Protein AF-A0A811TL12-F1 (afdb_monomer_lite)

Foldseek 3Di:
DDFDDQDPVDPVSVVLVVLLVVLVVVLVVLLVVLVVLQQQFPDGLSPDPACPPPGDGDLQVLLVVFDPVFKDFQVGAPFKDWPDADQPFFFAAKDAKDADPCCPPDPARIWIWTAGPVRDIIIMGGDRVQSVSLRVCCHPPRHRHGPVCRRVPDMTTSDVVSSVVSVVVSSVSSSVSRVSSNVSVVVSLVSVCVSRVHDSVVVVVVVVVVD

Secondary structure (DSSP, 8-state):
---PPP-TT-HHHHHHHHHHHHHHHHHHHHHHHHHHHGGGBSS-GGG-SSS-SPPPBPHHHHHHTS-GGGEEETTT-TTEEES---TT-BEEEE---EE-S-TTS-S-SEEEEEEETTS-EEEEEE-HHHHHHHHHHHHHH-TT-BHHHHHHH-EEESSHHHHHHHHHHHHHHHHHHHHHHHHHHHHHHHHHHHHHT--HHHHHHHHTTT-

pLDDT: mean 85.85, std 9.91, range [46.5, 95.94]

Structure (mmCIF, N/CA/C/O backbone):
data_AF-A0A811TL12-F1
#
_entry.id   AF-A0A811TL12-F1
#
loop_
_atom_site.group_PDB
_atom_site.id
_atom_site.type_symbol
_atom_site.label_atom_id
_atom_site.label_alt_id
_atom_site.label_comp_id
_atom_site.label_asym_id
_atom_site.label_entity_id
_atom_site.label_seq_id
_atom_site.pdbx_PDB_ins_code
_atom_site.Cartn_x
_atom_site.Cartn_y
_atom_site.Cartn_z
_atom_site.occupancy
_atom_site.B_iso_or_equiv
_atom_site.auth_seq_id
_atom_site.auth_comp_id
_atom_site.auth_asym_id
_atom_site.auth_atom_id
_atom_site.pdbx_PDB_model_num
ATOM 1 N N . MET A 1 1 ? -9.455 3.661 44.756 1.00 52.94 1 MET A N 1
ATOM 2 C CA . MET A 1 1 ? -10.933 3.677 44.812 1.00 52.94 1 MET A CA 1
ATOM 3 C C . MET A 1 1 ? -11.451 2.256 44.648 1.00 52.94 1 MET A C 1
ATOM 5 O O . MET A 1 1 ? -10.851 1.522 43.870 1.00 52.94 1 MET A O 1
ATOM 9 N N . PRO A 1 2 ? -12.500 1.838 45.372 1.00 54.03 2 PRO A N 1
AT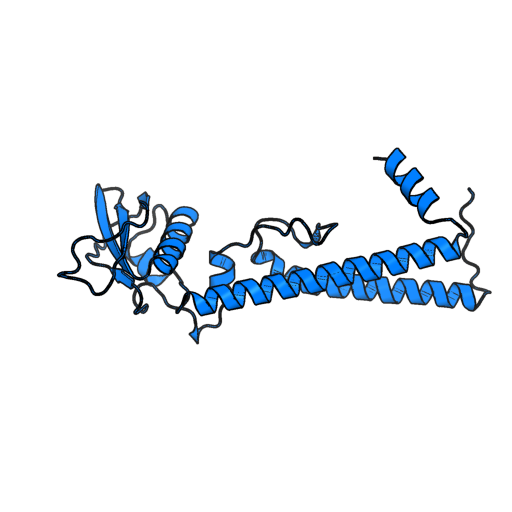OM 10 C CA . PRO A 1 2 ? -13.175 0.574 45.094 1.00 54.03 2 PRO A CA 1
ATOM 11 C C . PRO A 1 2 ? -13.905 0.656 43.744 1.00 54.03 2 PRO A C 1
ATOM 13 O O . PRO A 1 2 ? -14.555 1.658 43.455 1.00 54.03 2 PRO A O 1
ATOM 16 N N . ILE A 1 3 ? -13.787 -0.385 42.917 1.00 60.88 3 ILE A N 1
ATOM 17 C CA . ILE A 1 3 ? -14.528 -0.503 41.654 1.00 60.88 3 ILE A CA 1
ATOM 18 C C . ILE A 1 3 ? -16.002 -0.727 42.013 1.00 60.88 3 ILE A C 1
ATOM 20 O O . ILE A 1 3 ? -16.335 -1.755 42.605 1.00 60.88 3 ILE A O 1
ATOM 24 N N . LYS A 1 4 ? -16.879 0.238 41.700 1.00 68.62 4 LYS A N 1
ATOM 25 C CA . LYS A 1 4 ? -18.329 0.099 41.910 1.00 68.62 4 LYS A CA 1
ATOM 26 C C . LYS A 1 4 ? -18.857 -1.020 40.991 1.00 68.62 4 LYS A C 1
ATOM 28 O O . LYS A 1 4 ? -18.631 -0.947 39.783 1.00 68.62 4 LYS A O 1
ATOM 33 N N . PRO A 1 5 ? -19.530 -2.060 41.515 1.00 69.81 5 PRO A N 1
ATOM 34 C CA . PRO A 1 5 ? -20.204 -3.043 40.672 1.00 69.81 5 PRO A CA 1
ATOM 35 C C . PRO A 1 5 ? -21.298 -2.368 39.839 1.00 69.81 5 PRO A C 1
ATOM 37 O O . PRO A 1 5 ? -21.981 -1.482 40.349 1.00 69.81 5 PRO A O 1
ATOM 40 N N . ILE A 1 6 ? -21.470 -2.801 38.589 1.00 69.88 6 ILE A N 1
ATOM 41 C CA . ILE A 1 6 ? -22.566 -2.333 37.728 1.00 69.88 6 ILE A CA 1
ATOM 42 C C . ILE A 1 6 ? -23.901 -2.715 38.374 1.00 69.88 6 ILE A C 1
ATOM 44 O O . ILE A 1 6 ? -24.104 -3.879 38.736 1.00 69.88 6 ILE A O 1
ATOM 48 N N . ASP A 1 7 ? -24.809 -1.749 38.492 1.00 77.81 7 ASP A N 1
ATOM 49 C CA . ASP A 1 7 ? -26.168 -1.972 38.965 1.00 77.81 7 ASP A CA 1
ATOM 50 C C . ASP A 1 7 ? -27.082 -2.351 37.793 1.00 77.81 7 ASP A C 1
ATOM 52 O O . ASP A 1 7 ? -27.628 -1.512 37.078 1.00 77.81 7 ASP A O 1
ATOM 56 N N . PHE A 1 8 ? -27.286 -3.656 37.601 1.00 74.88 8 PHE A N 1
ATOM 57 C CA . PHE A 1 8 ? -28.213 -4.179 36.592 1.00 74.88 8 PHE A CA 1
ATOM 58 C C . PHE A 1 8 ? -29.699 -3.945 36.936 1.00 74.88 8 PHE A C 1
ATOM 60 O O . PHE A 1 8 ? -30.569 -4.352 36.165 1.00 74.88 8 PHE A O 1
ATOM 67 N N . GLY A 1 9 ? -30.008 -3.317 38.075 1.00 79.12 9 GLY A N 1
ATOM 68 C CA . GLY A 1 9 ? -31.331 -2.785 38.394 1.00 79.12 9 GLY A CA 1
ATOM 69 C C . GLY A 1 9 ? -31.574 -1.377 37.839 1.00 79.12 9 GLY A C 1
ATOM 70 O O . GLY A 1 9 ? -32.734 -0.986 37.691 1.00 79.12 9 GLY A O 1
ATOM 71 N N . ASP A 1 10 ? -30.519 -0.632 37.485 1.00 85.62 10 ASP A N 1
ATOM 72 C CA . ASP A 1 10 ? -30.623 0.705 36.901 1.00 85.62 10 ASP A CA 1
ATOM 73 C C . ASP A 1 10 ? -30.639 0.644 35.366 1.00 85.62 10 ASP A C 1
ATOM 75 O O . ASP A 1 10 ? -29.652 0.335 34.692 1.00 85.62 10 ASP A O 1
ATOM 79 N N . SER A 1 11 ? -31.788 0.995 34.787 1.00 86.81 11 SER A N 1
ATOM 80 C CA . SER A 1 11 ? -31.970 1.067 33.334 1.00 86.81 11 SER A CA 1
ATOM 81 C C . SER A 1 11 ? -30.987 2.014 32.628 1.00 86.81 11 SER A C 1
ATOM 83 O O . SER A 1 11 ? -30.651 1.770 31.466 1.00 86.81 11 SER A O 1
ATOM 85 N N . ALA A 1 12 ? -30.502 3.060 33.310 1.00 86.06 12 ALA A N 1
ATOM 86 C CA . ALA A 1 12 ? -29.520 3.991 32.766 1.00 86.06 12 ALA A CA 1
ATOM 87 C C . ALA A 1 12 ? -28.127 3.348 32.677 1.00 86.06 12 ALA A C 1
ATOM 89 O O . ALA A 1 12 ? -27.501 3.411 31.615 1.00 86.06 12 ALA A O 1
ATOM 90 N N . GLU A 1 13 ? -27.672 2.663 33.734 1.00 86.50 13 GLU A N 1
ATOM 91 C CA . GLU A 1 13 ? -26.395 1.932 33.725 1.00 86.50 13 GLU A CA 1
ATOM 92 C C . GLU A 1 13 ? -26.411 0.788 32.696 1.00 86.50 13 GLU A C 1
ATOM 94 O O . GLU A 1 13 ? -25.459 0.629 31.926 1.00 86.50 13 GLU A O 1
ATOM 99 N N . ILE A 1 14 ? -27.525 0.052 32.580 1.00 86.81 14 ILE A N 1
ATOM 100 C CA . ILE A 1 14 ? -27.705 -0.975 31.537 1.00 86.81 14 ILE A CA 1
ATOM 101 C C . ILE A 1 14 ? -27.605 -0.364 30.131 1.00 86.81 14 ILE A C 1
ATOM 103 O O . ILE A 1 14 ? -26.995 -0.958 29.236 1.00 86.81 14 ILE A O 1
ATOM 107 N N . GLY A 1 15 ? -28.208 0.809 29.916 1.00 87.88 15 GLY A N 1
ATOM 108 C CA . GLY A 1 15 ? -28.144 1.528 28.644 1.00 87.88 15 GLY A CA 1
ATOM 109 C C . GLY A 1 15 ? -26.712 1.912 28.268 1.00 87.88 15 GLY A C 1
ATOM 110 O O . GLY A 1 15 ? -26.285 1.665 27.139 1.00 87.88 15 GLY A O 1
ATOM 111 N N . MET A 1 16 ? -25.946 2.439 29.226 1.00 87.75 16 MET A N 1
ATOM 112 C CA . MET A 1 16 ? -24.527 2.762 29.038 1.00 87.75 16 MET A CA 1
ATOM 113 C C . MET A 1 16 ? -23.687 1.513 28.742 1.00 87.75 16 MET A C 1
ATOM 115 O O . MET A 1 16 ? -22.841 1.544 27.850 1.00 87.75 16 MET A O 1
ATOM 119 N N . TYR A 1 17 ? -23.952 0.394 29.419 1.00 87.44 17 TYR A N 1
ATOM 120 C CA . TYR A 1 17 ? -23.245 -0.863 29.175 1.00 87.44 17 TYR A CA 1
ATOM 121 C C . TYR A 1 17 ? -23.497 -1.422 27.766 1.00 87.44 17 TYR A C 1
ATOM 123 O O . TYR A 1 17 ? -22.548 -1.764 27.060 1.00 87.44 17 TYR A O 1
ATOM 131 N N . LYS A 1 18 ? -24.757 -1.454 27.310 1.00 89.25 18 LYS A N 1
ATOM 132 C CA . LYS A 1 18 ? -25.092 -1.843 25.926 1.00 89.25 18 LYS A CA 1
ATOM 133 C C . LYS A 1 18 ? -24.397 -0.941 24.908 1.00 89.25 18 LYS A C 1
ATOM 135 O O . LYS A 1 18 ? -23.771 -1.423 23.974 1.00 89.25 18 LYS A O 1
ATOM 140 N N . SER A 1 19 ? -24.432 0.361 25.169 1.00 91.81 19 SER A N 1
ATOM 141 C CA . SER A 1 19 ? -23.767 1.393 24.377 1.00 91.81 19 SER A CA 1
ATOM 142 C C . SER A 1 19 ? -22.245 1.169 24.265 1.00 91.81 19 SER A C 1
ATOM 144 O O . SER A 1 19 ? -21.675 1.412 23.199 1.00 91.81 19 SER A O 1
ATOM 146 N N . ILE A 1 20 ? -21.582 0.664 25.314 1.00 92.12 20 ILE A N 1
ATOM 147 C CA . ILE A 1 20 ? -20.171 0.243 25.256 1.00 92.12 20 ILE A CA 1
ATOM 148 C C . ILE A 1 20 ? -20.010 -1.008 24.384 1.00 92.12 20 ILE A C 1
ATOM 150 O O . ILE A 1 20 ? -19.156 -1.011 23.501 1.00 92.12 20 ILE A O 1
ATOM 154 N N . ILE A 1 21 ? -20.823 -2.050 24.597 1.00 92.62 21 ILE A N 1
ATOM 155 C CA . ILE A 1 21 ? -20.745 -3.301 23.820 1.00 92.62 21 ILE A CA 1
ATOM 156 C C . ILE A 1 21 ? -20.891 -3.030 22.320 1.00 92.62 21 ILE A C 1
ATOM 158 O O . ILE A 1 21 ? -20.068 -3.504 21.537 1.00 92.62 21 ILE A O 1
ATOM 162 N N . ASP A 1 22 ? -21.888 -2.240 21.922 1.00 95.00 22 ASP A N 1
ATOM 163 C CA . ASP A 1 22 ? -22.154 -1.936 20.512 1.00 95.00 22 ASP A CA 1
ATOM 164 C C . ASP A 1 22 ? -20.961 -1.218 19.853 1.00 95.00 22 ASP A C 1
ATOM 166 O O . ASP A 1 22 ? -20.587 -1.507 18.712 1.00 95.00 22 ASP A O 1
ATOM 170 N N . ARG A 1 23 ? -20.294 -0.322 20.592 1.00 94.88 23 ARG A N 1
ATOM 171 C CA . ARG A 1 23 ? -19.078 0.364 20.122 1.00 94.88 23 ARG A CA 1
ATOM 172 C C . ARG A 1 23 ? -17.877 -0.559 20.049 1.00 94.88 23 ARG A C 1
ATOM 174 O O . ARG A 1 23 ? -17.133 -0.490 19.077 1.00 94.88 23 ARG A O 1
ATOM 181 N N . VAL A 1 24 ? -17.694 -1.438 21.035 1.00 93.88 24 VAL A N 1
ATOM 182 C CA . VAL A 1 24 ? -16.630 -2.451 21.000 1.00 93.88 24 VAL A CA 1
ATOM 183 C C . VAL A 1 24 ? -16.806 -3.342 19.773 1.00 93.88 24 VAL A C 1
ATOM 185 O O . VAL A 1 24 ? -15.840 -3.581 19.052 1.00 93.88 24 VAL A O 1
ATOM 188 N N . GLN A 1 25 ? -18.036 -3.774 19.487 1.00 95.69 25 GLN A N 1
ATOM 189 C CA . GLN A 1 25 ? -18.337 -4.553 18.290 1.00 95.69 25 GLN A CA 1
ATOM 190 C C . GLN A 1 25 ? -18.014 -3.767 17.009 1.00 95.69 25 GLN A C 1
ATOM 192 O O . GLN A 1 25 ? -17.345 -4.291 16.122 1.00 95.69 25 GLN A O 1
ATOM 197 N N . THR A 1 26 ? -18.384 -2.486 16.957 1.00 95.94 26 THR A N 1
ATOM 198 C CA . THR A 1 26 ? -18.041 -1.593 15.838 1.00 95.94 26 THR A CA 1
ATOM 199 C C . THR A 1 26 ? -16.523 -1.475 15.641 1.00 95.94 26 THR A C 1
ATOM 201 O O . THR A 1 26 ? -16.039 -1.595 14.518 1.00 95.94 26 THR A O 1
ATOM 204 N N . ILE A 1 27 ? -15.741 -1.319 16.717 1.00 93.31 27 ILE A N 1
ATOM 205 C CA . ILE A 1 27 ? -14.269 -1.296 16.650 1.00 93.31 27 ILE A CA 1
ATOM 206 C C . ILE A 1 27 ? -13.718 -2.627 16.125 1.00 93.31 27 ILE A C 1
ATOM 208 O O . ILE A 1 27 ? -12.771 -2.625 15.339 1.00 93.31 27 ILE A O 1
ATOM 212 N N . VAL A 1 28 ? -14.282 -3.767 16.535 1.00 93.38 28 VAL A N 1
ATOM 213 C CA . VAL A 1 28 ? -13.865 -5.088 16.032 1.00 93.38 28 VAL A CA 1
ATOM 214 C C . VAL A 1 28 ? -14.086 -5.191 14.524 1.00 93.38 28 VAL A C 1
ATOM 216 O O . VAL A 1 28 ? -13.203 -5.675 13.813 1.00 93.38 28 VAL A O 1
ATOM 219 N N . ASP A 1 29 ? -15.225 -4.714 14.027 1.00 95.69 29 ASP A N 1
ATOM 220 C CA . ASP A 1 29 ? -15.533 -4.738 12.598 1.00 95.69 29 ASP A CA 1
ATOM 221 C C . ASP A 1 29 ? -14.635 -3.772 11.803 1.00 95.69 29 ASP A C 1
ATOM 223 O O . ASP A 1 29 ? -14.072 -4.177 10.785 1.00 95.69 29 ASP A O 1
ATOM 227 N N . LEU A 1 30 ? -14.364 -2.569 12.324 1.00 94.44 30 LEU A N 1
ATOM 228 C CA . LEU A 1 30 ? -13.382 -1.636 11.749 1.00 94.44 30 LEU A CA 1
ATOM 229 C C . LEU A 1 30 ? -11.961 -2.222 11.734 1.00 94.44 30 LEU A C 1
ATOM 231 O O . LEU A 1 30 ? -11.236 -2.085 10.752 1.00 94.44 30 LEU A O 1
ATOM 235 N N . LYS A 1 31 ? -11.543 -2.936 12.788 1.00 92.06 31 LYS A N 1
ATOM 236 C CA . LYS A 1 31 ? -10.243 -3.629 12.800 1.00 92.06 31 LYS A CA 1
ATOM 237 C C . LYS A 1 31 ? -10.188 -4.776 11.792 1.00 92.06 31 LYS A C 1
ATOM 239 O O . LYS A 1 31 ? -9.125 -5.037 11.228 1.00 92.06 31 LYS A O 1
ATOM 244 N N . ARG A 1 32 ? -11.311 -5.454 11.539 1.00 93.50 32 ARG A N 1
ATOM 245 C CA . ARG A 1 32 ? -11.403 -6.460 10.473 1.00 93.50 32 ARG A CA 1
ATOM 246 C C . ARG A 1 32 ? -11.254 -5.805 9.100 1.00 93.50 32 ARG A C 1
ATOM 248 O O . ARG A 1 32 ? -10.512 -6.337 8.281 1.00 93.50 32 ARG A O 1
ATOM 255 N N . GLU A 1 33 ? -11.872 -4.651 8.874 1.00 93.56 33 GLU A N 1
ATOM 256 C CA . GLU A 1 33 ? -11.667 -3.860 7.656 1.00 93.56 33 GLU A CA 1
ATOM 257 C C . GLU A 1 33 ? -10.204 -3.415 7.507 1.00 93.56 33 GLU A C 1
ATOM 259 O O . GLU A 1 33 ? -9.580 -3.702 6.495 1.00 93.56 33 GLU A O 1
ATOM 264 N N . LEU A 1 34 ? -9.588 -2.837 8.543 1.00 91.44 34 LEU A N 1
ATOM 265 C CA . LEU A 1 34 ? -8.154 -2.502 8.546 1.00 91.44 34 LEU A CA 1
ATOM 266 C C . LEU A 1 34 ? -7.275 -3.693 8.141 1.00 91.44 34 LEU A C 1
ATOM 268 O O . LEU A 1 34 ? -6.315 -3.531 7.389 1.00 91.44 34 LEU A O 1
ATOM 272 N N . SER A 1 35 ? -7.604 -4.905 8.598 1.00 91.44 35 SER A N 1
ATOM 273 C CA . SER A 1 35 ? -6.814 -6.098 8.282 1.00 91.44 35 SER A CA 1
ATOM 274 C C . SER A 1 35 ? -6.746 -6.409 6.783 1.00 91.44 35 SER A C 1
ATOM 276 O O . SER A 1 35 ? -5.741 -6.963 6.339 1.00 91.44 35 SER A O 1
ATOM 278 N N . THR A 1 36 ? -7.741 -5.992 5.985 1.00 92.94 36 THR A N 1
ATOM 279 C CA . THR A 1 36 ? -7.726 -6.205 4.528 1.00 92.94 36 THR A CA 1
ATOM 280 C C . THR A 1 36 ? -6.672 -5.356 3.823 1.00 92.94 36 THR A C 1
ATOM 282 O O . THR A 1 36 ? -6.259 -5.692 2.718 1.00 92.94 36 THR A O 1
ATOM 285 N N . TYR A 1 37 ? -6.206 -4.278 4.459 1.00 91.38 37 TYR A N 1
ATOM 286 C CA . TYR A 1 37 ? -5.179 -3.390 3.914 1.00 91.38 37 TYR A CA 1
ATOM 287 C C . TYR A 1 37 ? -3.775 -3.691 4.446 1.00 91.38 37 TYR A C 1
ATOM 289 O O . TYR A 1 37 ? -2.810 -3.158 3.907 1.00 91.38 37 TYR A O 1
ATOM 297 N N . GLN A 1 38 ? -3.626 -4.554 5.459 1.00 89.88 38 GLN A N 1
ATOM 298 C CA . GLN A 1 38 ? -2.351 -4.803 6.148 1.00 89.88 38 GLN A CA 1
ATOM 299 C C . GLN A 1 38 ? -1.208 -5.187 5.198 1.00 89.88 38 GLN A C 1
ATOM 301 O O . GLN A 1 38 ? -0.068 -4.790 5.425 1.00 89.88 38 GLN A O 1
ATOM 306 N N . GLU A 1 39 ? -1.491 -5.934 4.130 1.00 89.00 39 GLU A N 1
ATOM 307 C CA . GLU A 1 39 ? -0.464 -6.335 3.163 1.00 89.00 39 GLU A CA 1
ATOM 308 C C . GLU A 1 39 ? 0.135 -5.163 2.377 1.00 89.00 39 GLU A C 1
ATOM 310 O O . GLU A 1 39 ? 1.217 -5.312 1.815 1.00 89.00 39 GLU A O 1
ATOM 315 N N . CYS A 1 40 ? -0.539 -4.010 2.328 1.00 88.75 40 CYS A N 1
ATOM 316 C CA . CYS A 1 40 ? -0.056 -2.815 1.637 1.00 88.75 40 CYS A CA 1
ATOM 317 C C . CYS A 1 40 ? 0.988 -2.032 2.442 1.00 88.75 40 CYS A C 1
ATOM 319 O O . CYS A 1 40 ? 1.633 -1.145 1.885 1.00 88.75 40 CYS A O 1
ATOM 321 N N . PHE A 1 41 ? 1.179 -2.352 3.721 1.00 88.38 41 PHE A N 1
ATOM 322 C CA . PHE A 1 41 ? 2.027 -1.599 4.639 1.00 88.38 41 PHE A CA 1
ATOM 323 C C . PHE A 1 41 ? 3.234 -2.414 5.087 1.00 88.38 41 PHE A C 1
ATOM 325 O O . PHE A 1 41 ? 3.158 -3.634 5.232 1.00 88.38 41 PHE A O 1
ATOM 332 N N . GLN A 1 42 ? 4.353 -1.728 5.315 1.00 84.06 42 GLN A N 1
ATOM 333 C CA . GLN A 1 42 ? 5.557 -2.349 5.866 1.00 84.06 42 GLN A CA 1
ATOM 334 C C . GLN A 1 42 ? 5.405 -2.609 7.370 1.00 84.06 42 GLN A C 1
ATOM 336 O O . GLN A 1 42 ? 5.870 -3.631 7.877 1.00 84.06 42 GLN A O 1
ATOM 341 N N . GLU A 1 43 ? 4.716 -1.716 8.078 1.00 85.94 43 GLU A N 1
ATOM 342 C CA . GLU A 1 43 ? 4.460 -1.818 9.508 1.00 85.94 43 GLU A CA 1
ATOM 343 C C . GLU A 1 43 ? 3.045 -2.359 9.829 1.00 85.94 43 GLU A C 1
ATOM 345 O O . GLU A 1 43 ? 2.102 -2.204 9.044 1.00 85.94 43 GLU A O 1
ATOM 350 N N . PRO A 1 44 ? 2.846 -3.001 10.999 1.00 86.00 44 PRO A N 1
ATOM 351 C CA . PRO A 1 44 ? 1.527 -3.457 11.435 1.00 86.00 44 PRO A CA 1
ATOM 352 C C . PRO A 1 44 ? 0.556 -2.298 11.709 1.00 86.00 44 PRO A C 1
ATOM 354 O O . PRO A 1 44 ? 0.656 -1.633 12.740 1.00 86.00 44 PRO A O 1
ATOM 357 N N . ILE A 1 45 ? -0.446 -2.110 10.846 1.00 86.62 45 ILE A N 1
ATOM 358 C CA . ILE A 1 45 ? -1.435 -1.027 10.986 1.00 86.62 45 ILE A CA 1
ATOM 359 C C . ILE A 1 45 ? -2.478 -1.320 12.072 1.00 86.62 45 ILE A C 1
ATOM 361 O O . ILE A 1 45 ? -3.039 -0.413 12.675 1.00 86.62 45 ILE A O 1
ATOM 365 N N . LEU A 1 46 ? -2.686 -2.599 12.404 1.00 83.44 46 LEU A N 1
ATOM 366 C CA . LEU A 1 46 ? -3.599 -3.031 13.475 1.00 83.44 46 LEU A CA 1
ATOM 367 C C . LEU A 1 46 ? -3.133 -2.649 14.890 1.00 83.44 46 LEU A C 1
ATOM 369 O O . LEU A 1 46 ? -3.915 -2.745 15.841 1.00 83.44 46 LEU A O 1
ATOM 373 N N . LYS A 1 47 ? -1.857 -2.275 15.033 1.00 80.94 47 LYS A N 1
ATOM 374 C CA . LYS A 1 47 ? -1.235 -1.869 16.300 1.00 80.94 47 LYS A CA 1
ATOM 375 C C . LYS A 1 47 ? -1.104 -0.354 16.438 1.00 80.94 47 LYS A C 1
ATOM 377 O O . LYS A 1 47 ? -0.512 0.102 17.408 1.00 80.94 47 LYS A O 1
ATOM 382 N N . LEU A 1 48 ? -1.614 0.409 15.475 1.00 76.19 48 LEU A N 1
ATOM 383 C CA . LEU A 1 48 ? -1.562 1.858 15.539 1.00 76.19 48 LEU A CA 1
ATOM 384 C C . LEU A 1 48 ? -2.472 2.357 16.660 1.00 76.19 48 LEU A C 1
ATOM 386 O O . LEU A 1 48 ? -3.673 2.089 16.679 1.00 76.19 48 LEU A O 1
ATOM 390 N N . GLU A 1 49 ? -1.871 3.080 17.596 1.00 68.75 49 GLU A N 1
ATOM 391 C CA . GLU A 1 49 ? -2.580 3.812 18.649 1.00 68.75 49 GLU A CA 1
ATOM 392 C C . GLU A 1 49 ? -3.080 5.173 18.134 1.00 68.75 49 GLU A C 1
ATOM 394 O O . GLU A 1 49 ? -4.020 5.756 18.677 1.00 68.75 49 GLU A O 1
ATOM 399 N N . SER A 1 50 ? -2.465 5.659 17.051 1.00 68.94 50 SER A N 1
ATOM 400 C CA . SER A 1 50 ? -2.710 6.953 16.420 1.00 68.94 50 SER A CA 1
ATOM 401 C C . SER A 1 50 ? -2.733 6.834 14.892 1.00 68.94 50 SER A C 1
ATOM 403 O O . SER A 1 50 ? -2.022 5.981 14.357 1.00 68.94 50 SER A O 1
ATOM 405 N N . PRO A 1 51 ? -3.498 7.678 14.166 1.00 69.38 51 PRO A N 1
ATOM 406 C CA . PRO A 1 51 ? -3.476 7.726 12.708 1.00 69.38 51 PRO A CA 1
ATOM 407 C C . PRO A 1 51 ? -2.131 8.260 12.200 1.00 69.38 51 PRO A C 1
ATOM 409 O O . PRO A 1 51 ? -1.763 8.023 11.053 1.00 69.38 51 PRO A O 1
ATOM 412 N N . GLU A 1 52 ? -1.387 8.962 13.063 1.00 75.06 52 GLU A N 1
ATOM 413 C CA . GLU A 1 52 ? -0.083 9.537 12.756 1.00 75.06 52 GLU A CA 1
ATOM 414 C C . GLU A 1 52 ? 1.000 9.110 13.766 1.00 75.06 52 GLU A C 1
ATOM 416 O O . GLU A 1 52 ? 0.723 9.061 14.971 1.00 75.06 52 GLU A O 1
ATOM 421 N N . PRO A 1 53 ? 2.244 8.855 13.310 1.00 75.69 53 PRO A N 1
ATOM 422 C CA . PRO A 1 53 ? 2.695 8.917 11.917 1.00 75.69 53 PRO A CA 1
ATOM 423 C C . PRO A 1 53 ? 2.150 7.753 11.080 1.00 75.69 53 PRO A C 1
ATOM 425 O O . PRO A 1 53 ? 2.103 6.609 11.530 1.00 75.69 53 PRO A O 1
ATOM 428 N N . PHE A 1 54 ? 1.746 8.059 9.847 1.00 77.94 54 PHE A N 1
ATOM 429 C CA . PHE A 1 54 ? 1.186 7.056 8.950 1.00 77.94 54 PHE A CA 1
ATOM 430 C C . PHE A 1 54 ? 2.294 6.110 8.449 1.00 77.94 54 PHE A C 1
ATOM 432 O O . PHE A 1 54 ? 3.348 6.597 8.027 1.00 77.94 54 PHE A O 1
ATOM 439 N N . PRO A 1 55 ? 2.090 4.783 8.489 1.00 81.88 55 PRO A N 1
ATOM 440 C CA . PRO A 1 55 ? 3.124 3.818 8.135 1.00 81.88 55 PRO A CA 1
ATOM 441 C C . PRO A 1 55 ? 3.493 3.835 6.651 1.00 81.88 55 PRO A C 1
ATOM 443 O O . PRO A 1 55 ? 2.747 4.315 5.791 1.00 81.88 55 PRO A O 1
ATOM 446 N N . THR A 1 56 ? 4.663 3.277 6.349 1.00 86.06 56 THR A N 1
ATOM 447 C CA . THR A 1 56 ? 5.216 3.256 5.000 1.00 86.06 56 THR A CA 1
ATOM 448 C C . THR A 1 56 ? 4.453 2.255 4.138 1.00 86.06 56 THR A C 1
ATOM 450 O O . THR A 1 56 ? 4.352 1.067 4.450 1.00 86.06 56 THR A O 1
ATOM 453 N N . ILE A 1 57 ? 3.945 2.725 3.001 1.00 87.69 57 ILE A N 1
ATOM 454 C CA . ILE A 1 57 ? 3.224 1.891 2.038 1.00 87.69 57 ILE A CA 1
ATOM 455 C C . ILE A 1 57 ? 4.210 1.221 1.066 1.00 87.69 57 ILE A C 1
ATOM 457 O O . ILE A 1 57 ? 5.104 1.864 0.508 1.00 87.69 57 ILE A O 1
ATOM 461 N N . SER A 1 58 ? 4.025 -0.077 0.818 1.00 87.75 58 SER A N 1
ATOM 462 C CA . SER A 1 58 ? 4.808 -0.837 -0.160 1.00 87.75 58 SER A CA 1
ATOM 463 C C . SER A 1 58 ? 4.346 -0.559 -1.594 1.00 87.75 58 SER A C 1
ATOM 465 O O . SER A 1 58 ? 3.204 -0.826 -1.967 1.00 87.75 58 SER A O 1
ATOM 467 N N . THR A 1 59 ? 5.266 -0.068 -2.429 1.00 88.00 59 THR A N 1
ATOM 468 C CA . THR A 1 59 ? 5.018 0.235 -3.848 1.00 88.00 59 THR A CA 1
ATOM 469 C C . THR A 1 59 ? 4.522 -0.993 -4.615 1.00 88.00 59 THR A C 1
ATOM 471 O O . THR A 1 59 ? 3.517 -0.908 -5.314 1.00 88.00 59 THR A O 1
ATOM 474 N N . GLU A 1 60 ? 5.179 -2.143 -4.452 1.00 87.19 60 GLU A N 1
ATOM 475 C CA . GLU A 1 60 ? 4.791 -3.389 -5.125 1.00 87.19 60 GLU A CA 1
ATOM 476 C C . GLU A 1 60 ? 3.374 -3.825 -4.737 1.00 87.19 60 GLU A C 1
ATOM 478 O O . GLU A 1 60 ? 2.591 -4.251 -5.583 1.00 87.19 60 GLU A O 1
ATOM 483 N N . LYS A 1 61 ? 3.018 -3.678 -3.459 1.00 90.00 61 LYS A N 1
ATOM 484 C CA . LYS A 1 61 ? 1.714 -4.103 -2.946 1.00 90.00 61 LYS A CA 1
ATOM 485 C C . LYS A 1 61 ? 0.581 -3.221 -3.457 1.00 90.00 61 LYS A C 1
ATOM 487 O O . LYS A 1 61 ? -0.462 -3.747 -3.830 1.00 90.00 61 LYS A O 1
ATOM 492 N N . ILE A 1 62 ? 0.812 -1.913 -3.575 1.00 91.31 62 ILE A N 1
ATOM 493 C CA . ILE A 1 62 ? -0.143 -1.000 -4.220 1.00 91.31 62 ILE A CA 1
ATOM 494 C C . ILE A 1 62 ? -0.336 -1.359 -5.692 1.00 91.31 62 ILE A C 1
ATOM 496 O O . ILE A 1 62 ? -1.472 -1.414 -6.152 1.00 91.31 62 ILE A O 1
ATOM 500 N N . ILE A 1 63 ? 0.744 -1.664 -6.417 1.00 91.50 63 ILE A N 1
ATOM 501 C CA . ILE A 1 63 ? 0.650 -2.111 -7.814 1.00 91.50 63 ILE A CA 1
ATOM 502 C C . ILE A 1 63 ? -0.133 -3.427 -7.908 1.00 91.50 63 ILE A C 1
ATOM 504 O O . ILE A 1 63 ? -0.990 -3.580 -8.775 1.00 91.50 63 ILE A O 1
ATOM 508 N N . GLY A 1 64 ? 0.102 -4.358 -6.981 1.00 89.50 64 GLY A N 1
ATOM 509 C CA . GLY A 1 64 ? -0.649 -5.610 -6.879 1.00 89.50 64 GLY A CA 1
ATOM 510 C C . GLY A 1 64 ? -2.149 -5.413 -6.631 1.00 89.50 64 GLY A C 1
ATOM 511 O O . GLY A 1 64 ? -2.948 -6.206 -7.128 1.00 89.50 64 GLY A O 1
ATOM 512 N N . ALA A 1 65 ? -2.531 -4.342 -5.931 1.00 91.31 65 ALA A N 1
ATOM 513 C CA . ALA A 1 65 ? -3.917 -3.990 -5.626 1.00 91.31 65 ALA A CA 1
ATOM 514 C C . ALA A 1 65 ? -4.641 -3.211 -6.743 1.00 91.31 65 ALA A C 1
ATOM 516 O O . ALA A 1 65 ? -5.830 -2.929 -6.600 1.00 91.31 65 ALA A O 1
ATOM 517 N N . LEU A 1 66 ? -3.956 -2.839 -7.831 1.00 93.31 66 LEU A N 1
ATOM 518 C CA . LEU A 1 66 ? -4.591 -2.208 -8.994 1.00 93.31 66 LEU A CA 1
ATOM 519 C C . LEU A 1 66 ? -5.562 -3.164 -9.699 1.00 93.31 66 LEU A C 1
ATOM 521 O O . LEU A 1 66 ? -5.437 -4.389 -9.600 1.00 93.31 66 LEU A O 1
ATOM 525 N N . ASP A 1 67 ? -6.487 -2.608 -10.474 1.00 93.44 67 ASP A N 1
ATOM 526 C CA . ASP A 1 67 ? -7.321 -3.411 -11.364 1.00 93.44 67 ASP A CA 1
ATOM 527 C C . ASP A 1 67 ? -6.466 -4.029 -12.482 1.00 93.44 67 ASP A C 1
ATOM 529 O O . ASP A 1 67 ? -5.488 -3.435 -12.939 1.00 93.44 67 ASP A O 1
ATOM 533 N N . GLU A 1 68 ? -6.834 -5.218 -12.970 1.00 91.69 68 GLU A N 1
ATOM 534 C CA . GLU A 1 68 ? -6.069 -5.915 -14.022 1.00 91.69 68 GLU A CA 1
ATOM 535 C C . GLU A 1 68 ? -5.928 -5.083 -15.307 1.00 91.69 68 GLU A C 1
ATOM 537 O O . GLU A 1 68 ? -4.897 -5.129 -15.975 1.00 91.69 68 GLU A O 1
ATOM 542 N N . SER A 1 69 ? -6.921 -4.248 -15.629 1.00 91.50 69 SER A N 1
ATOM 543 C CA . SER A 1 69 ? -6.853 -3.319 -16.764 1.00 91.50 69 SER A CA 1
ATOM 544 C C . SER A 1 69 ? -5.794 -2.227 -16.602 1.00 91.50 69 SER A C 1
ATOM 546 O O . SER A 1 69 ? -5.376 -1.645 -17.603 1.00 91.50 69 SER A O 1
ATOM 548 N N . GLU A 1 70 ? -5.349 -1.963 -15.376 1.00 92.69 70 GLU A N 1
ATOM 549 C CA . GLU A 1 70 ? -4.371 -0.930 -15.016 1.00 92.69 70 GLU A CA 1
ATOM 550 C C . GLU A 1 70 ? -2.990 -1.507 -14.703 1.00 92.69 70 GLU A C 1
ATOM 552 O O . GLU A 1 70 ? -2.083 -0.772 -14.307 1.00 92.69 70 GLU A O 1
ATOM 557 N N . LYS A 1 71 ? -2.832 -2.819 -14.881 1.00 92.50 71 LYS A N 1
ATOM 558 C CA . LYS A 1 71 ? -1.573 -3.539 -14.743 1.00 92.50 71 LYS A CA 1
ATOM 559 C C . LYS A 1 71 ? -0.983 -3.812 -16.117 1.00 92.50 71 LYS A C 1
ATOM 561 O O . LYS A 1 71 ? -1.680 -4.200 -17.057 1.00 92.50 71 LYS A O 1
ATOM 566 N N . ARG A 1 72 ? 0.329 -3.650 -16.235 1.00 90.50 72 ARG A N 1
ATOM 567 C CA . ARG A 1 72 ? 1.112 -4.072 -17.401 1.00 90.50 72 ARG A CA 1
ATOM 568 C C . ARG A 1 72 ? 2.316 -4.856 -16.923 1.00 90.50 72 ARG A C 1
ATOM 570 O O . ARG A 1 72 ? 2.852 -4.582 -15.855 1.00 90.50 72 ARG A O 1
ATOM 577 N N . ASN A 1 73 ? 2.759 -5.813 -17.724 1.00 87.94 73 ASN A N 1
ATOM 578 C CA . ASN A 1 73 ? 4.092 -6.382 -17.545 1.00 87.94 73 ASN A CA 1
ATOM 579 C C . ASN A 1 73 ? 5.103 -5.636 -18.420 1.00 87.94 73 ASN A C 1
ATOM 581 O O . ASN A 1 73 ? 4.724 -4.840 -19.283 1.00 87.94 73 ASN A O 1
ATOM 585 N N . LEU A 1 74 ? 6.392 -5.905 -18.218 1.00 86.50 74 LEU A N 1
ATOM 586 C CA . LEU A 1 74 ? 7.462 -5.235 -18.965 1.00 86.50 74 LEU A CA 1
ATOM 587 C C . LEU A 1 74 ? 7.323 -5.383 -20.485 1.00 86.50 74 LEU A C 1
ATOM 589 O O . LEU A 1 74 ? 7.648 -4.455 -21.215 1.00 86.50 74 LEU A O 1
ATOM 593 N N . ARG A 1 75 ? 6.801 -6.519 -20.957 1.00 82.38 75 ARG A N 1
ATOM 594 C CA . ARG A 1 75 ? 6.596 -6.795 -22.384 1.00 82.38 75 ARG A CA 1
ATOM 595 C C . ARG A 1 75 ? 5.418 -6.031 -22.999 1.00 82.38 75 ARG A C 1
ATOM 597 O O . ARG A 1 75 ? 5.418 -5.761 -24.196 1.00 82.38 75 ARG A O 1
ATOM 604 N N . THR A 1 76 ? 4.378 -5.769 -22.214 1.00 82.19 76 THR A N 1
ATOM 605 C CA . THR A 1 76 ? 3.115 -5.165 -22.682 1.00 82.19 76 THR A CA 1
ATOM 606 C C . THR A 1 76 ? 2.997 -3.687 -22.343 1.00 82.19 76 THR A C 1
ATOM 608 O O . THR A 1 76 ? 2.088 -3.025 -22.838 1.00 82.19 76 THR A O 1
ATOM 611 N N . SER A 1 77 ? 3.903 -3.161 -21.520 1.00 83.44 77 SER A N 1
ATOM 612 C CA . SER A 1 77 ? 3.954 -1.741 -21.205 1.00 83.44 77 SER A CA 1
ATOM 613 C C . SER A 1 77 ? 4.389 -0.940 -22.427 1.00 83.44 77 SER A C 1
ATOM 615 O O . SER A 1 77 ? 5.490 -1.117 -22.938 1.00 83.44 77 SER A O 1
ATOM 617 N N . SER A 1 78 ? 3.546 -0.009 -22.870 1.00 83.00 78 SER A N 1
ATOM 618 C CA . SER A 1 78 ? 3.927 0.992 -23.871 1.00 83.00 78 SER A CA 1
ATOM 619 C C . SER A 1 78 ? 4.813 2.097 -23.293 1.00 83.00 78 SER A C 1
ATOM 621 O O . SER A 1 78 ? 5.338 2.904 -24.050 1.00 83.00 78 SER A O 1
ATOM 623 N N . GLN A 1 79 ? 4.955 2.161 -21.965 1.00 84.12 79 GLN A N 1
ATOM 624 C CA . GLN A 1 79 ? 5.741 3.179 -21.265 1.00 84.12 79 GLN A CA 1
ATOM 625 C C . GLN A 1 79 ? 7.202 2.769 -21.057 1.00 84.12 79 GLN A C 1
ATOM 627 O O . GLN A 1 79 ? 7.976 3.545 -20.496 1.00 84.12 79 GLN A O 1
ATOM 632 N N . LEU A 1 80 ? 7.567 1.550 -21.466 1.00 86.88 80 LEU A N 1
ATOM 633 C CA . LEU A 1 80 ? 8.900 0.992 -21.301 1.00 86.88 80 LEU A CA 1
ATOM 634 C C . LEU A 1 80 ? 9.386 0.336 -22.588 1.00 86.88 80 LEU A C 1
ATOM 636 O O . LEU A 1 80 ? 8.645 -0.377 -23.260 1.00 86.88 80 LEU A O 1
ATOM 640 N N . LYS A 1 81 ? 10.667 0.526 -22.900 1.00 86.94 81 LYS A N 1
ATOM 641 C CA . LYS A 1 81 ? 11.313 -0.063 -24.072 1.00 86.94 81 LYS A CA 1
ATOM 642 C C . LYS A 1 81 ? 12.668 -0.664 -23.688 1.00 86.94 81 LYS A C 1
ATOM 644 O O . LYS A 1 81 ? 13.654 0.064 -23.558 1.00 86.94 81 LYS A O 1
ATOM 649 N N . PRO A 1 82 ? 12.755 -1.991 -23.497 1.00 84.88 82 PRO A N 1
ATOM 650 C CA . PRO A 1 82 ? 14.033 -2.673 -23.325 1.00 84.88 82 PRO A CA 1
ATOM 651 C C . PRO A 1 82 ? 14.846 -2.599 -24.626 1.00 84.88 82 PRO A C 1
ATOM 653 O O . PRO A 1 82 ? 14.372 -3.027 -25.676 1.00 84.88 82 PRO A O 1
ATOM 656 N N . ILE A 1 83 ? 16.066 -2.059 -24.574 1.00 78.50 83 ILE A N 1
ATOM 657 C CA . ILE A 1 83 ? 16.880 -1.815 -25.780 1.00 78.50 83 ILE A CA 1
ATOM 658 C C . ILE A 1 83 ? 17.640 -3.081 -26.212 1.00 78.50 83 ILE A C 1
ATOM 660 O O . ILE A 1 83 ? 17.881 -3.276 -27.397 1.00 78.50 83 ILE A O 1
ATOM 664 N N . TYR A 1 84 ? 17.970 -3.987 -25.284 1.00 68.06 84 TYR A N 1
ATOM 665 C CA . TYR A 1 84 ? 18.608 -5.274 -25.590 1.00 68.06 84 TYR A CA 1
ATOM 666 C C . TYR A 1 84 ? 18.254 -6.312 -24.523 1.00 68.06 84 TYR A C 1
ATOM 668 O O . TYR A 1 84 ? 18.532 -6.094 -23.346 1.00 68.06 84 TYR A O 1
ATOM 676 N N . ALA A 1 85 ? 17.671 -7.439 -24.935 1.00 65.25 85 ALA A N 1
ATOM 677 C CA . ALA A 1 85 ? 17.357 -8.571 -24.069 1.00 65.25 85 ALA A CA 1
ATOM 678 C C . ALA A 1 85 ? 18.321 -9.732 -24.348 1.00 65.25 85 ALA A C 1
ATOM 680 O O . ALA A 1 85 ? 18.593 -10.070 -25.499 1.00 65.25 85 ALA A O 1
ATOM 681 N N . ASP A 1 86 ? 18.849 -10.333 -23.287 1.00 75.31 86 ASP A N 1
ATOM 682 C CA . ASP A 1 86 ? 19.706 -11.513 -23.344 1.00 75.31 86 ASP A CA 1
ATOM 683 C C . ASP A 1 86 ? 19.130 -12.562 -22.400 1.00 75.31 86 ASP A C 1
ATOM 685 O O . ASP A 1 86 ? 19.076 -12.351 -21.190 1.00 75.31 86 ASP A O 1
ATOM 689 N N . ASP A 1 87 ? 18.723 -13.707 -22.940 1.00 76.94 87 ASP A N 1
ATOM 690 C CA . ASP A 1 87 ? 18.091 -14.779 -22.164 1.00 76.94 87 ASP A CA 1
ATOM 691 C C . ASP A 1 87 ? 19.009 -15.359 -21.078 1.00 76.94 87 ASP A C 1
ATOM 693 O O . ASP A 1 87 ? 18.540 -15.929 -20.092 1.00 76.94 87 ASP A O 1
ATOM 697 N N . SER A 1 88 ? 20.326 -15.192 -21.228 1.00 85.44 88 SER A N 1
ATOM 698 C CA . SER A 1 88 ? 21.313 -15.590 -20.220 1.00 85.44 88 SER A CA 1
ATOM 699 C C . SER A 1 88 ? 21.617 -14.496 -19.189 1.00 85.44 88 SER A C 1
ATOM 701 O O . SER A 1 88 ? 22.420 -14.706 -18.272 1.00 85.44 88 SER A O 1
ATOM 703 N N . PHE A 1 89 ? 20.976 -13.328 -19.302 1.00 92.06 89 PHE A N 1
ATOM 704 C CA . PHE A 1 89 ? 21.081 -12.266 -18.316 1.00 92.06 89 PHE A CA 1
ATOM 705 C C . PHE A 1 89 ? 20.444 -12.700 -16.998 1.00 92.06 89 PHE A C 1
ATOM 707 O O . PHE A 1 89 ? 19.306 -13.163 -16.942 1.00 92.06 89 PHE A O 1
ATOM 714 N N . VAL A 1 90 ? 21.187 -12.482 -15.916 1.00 92.88 90 VAL A N 1
ATOM 715 C CA . VAL A 1 90 ? 20.730 -12.692 -14.545 1.00 92.88 90 VAL A CA 1
ATOM 716 C C . VAL A 1 90 ? 21.018 -11.429 -13.757 1.00 92.88 90 VAL A C 1
ATOM 718 O O . VAL A 1 90 ? 22.191 -11.051 -13.629 1.00 92.88 90 VAL A O 1
ATOM 721 N N . LEU A 1 91 ? 19.971 -10.800 -13.221 1.00 94.31 91 LEU A N 1
ATOM 722 C CA . LEU A 1 91 ? 20.067 -9.518 -12.534 1.00 94.31 91 LEU A CA 1
ATOM 723 C C . LEU A 1 91 ? 21.002 -9.619 -11.329 1.00 94.31 91 LEU A C 1
ATOM 725 O O . LEU A 1 91 ? 20.882 -10.518 -10.495 1.00 94.31 91 LEU A O 1
ATOM 729 N N . ARG A 1 92 ? 21.940 -8.679 -11.220 1.00 94.19 92 ARG A N 1
ATOM 730 C CA . ARG A 1 92 ? 22.794 -8.517 -10.038 1.00 94.19 92 ARG A CA 1
ATOM 731 C C . ARG A 1 92 ? 22.426 -7.262 -9.254 1.00 94.19 92 ARG A C 1
ATOM 733 O O . ARG A 1 92 ? 22.392 -7.328 -8.030 1.00 94.19 92 ARG A O 1
ATOM 740 N N . ARG A 1 93 ? 22.215 -6.147 -9.952 1.00 92.94 93 ARG A N 1
ATOM 741 C CA . ARG A 1 93 ? 21.814 -4.856 -9.382 1.00 92.94 93 ARG A CA 1
ATOM 742 C C . ARG A 1 93 ? 21.166 -3.975 -10.446 1.00 92.94 93 ARG A C 1
ATOM 744 O O . ARG A 1 93 ? 21.453 -4.155 -11.636 1.00 92.94 93 ARG A O 1
ATOM 751 N N . THR A 1 94 ? 20.384 -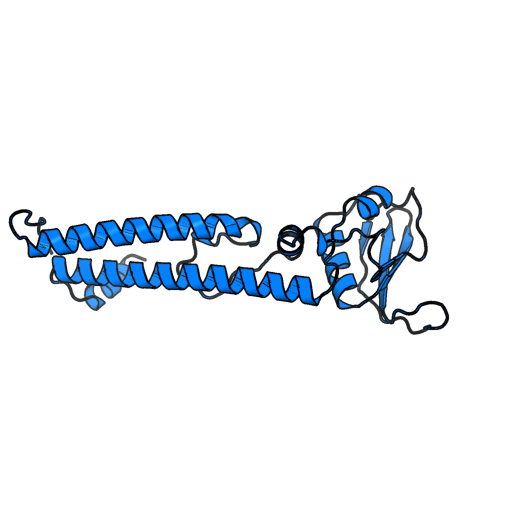3.004 -10.009 1.00 93.19 94 THR A N 1
ATOM 752 C CA . THR A 1 94 ? 20.018 -1.823 -10.793 1.00 93.19 94 THR A CA 1
ATOM 753 C C . THR A 1 94 ? 21.062 -0.720 -10.579 1.00 93.19 94 THR A C 1
ATOM 755 O O . THR A 1 94 ? 21.813 -0.726 -9.599 1.00 93.19 94 THR A O 1
ATOM 758 N N . ASN A 1 95 ? 21.177 0.184 -11.544 1.00 91.69 95 ASN A N 1
ATOM 759 C CA . ASN A 1 95 ? 21.759 1.506 -11.334 1.00 91.69 95 ASN A CA 1
ATOM 760 C C . ASN A 1 95 ? 20.619 2.534 -11.332 1.00 91.69 95 ASN A C 1
ATOM 762 O O . ASN A 1 95 ? 19.526 2.217 -11.790 1.00 91.69 95 ASN A O 1
ATOM 766 N N . GLU A 1 96 ? 20.917 3.764 -10.919 1.00 89.12 96 GLU A N 1
ATOM 767 C CA . GLU A 1 96 ? 19.949 4.864 -10.917 1.00 89.12 96 GLU A CA 1
ATOM 768 C C . GLU A 1 96 ? 19.397 5.171 -12.318 1.00 89.12 96 GLU A C 1
ATOM 770 O O . GLU A 1 96 ? 20.079 5.009 -13.340 1.00 89.12 96 GLU A O 1
ATOM 775 N N . VAL A 1 97 ? 18.159 5.668 -12.348 1.00 91.88 97 VAL A N 1
ATOM 776 C CA . VAL A 1 97 ? 17.519 6.204 -13.553 1.00 91.88 97 VAL A CA 1
ATOM 777 C C . VAL A 1 97 ? 18.236 7.478 -13.999 1.00 91.88 97 VAL A C 1
ATOM 779 O O . VAL A 1 97 ? 18.250 8.488 -13.292 1.00 91.88 97 VAL A O 1
ATOM 782 N N . ILE A 1 98 ? 18.802 7.450 -15.204 1.00 91.12 98 ILE A N 1
ATOM 783 C CA . ILE A 1 98 ? 19.552 8.568 -15.785 1.00 91.12 98 ILE A CA 1
ATOM 784 C C . ILE A 1 98 ? 18.779 9.215 -16.931 1.00 91.12 98 ILE A C 1
ATOM 786 O O . ILE A 1 98 ? 18.019 8.555 -17.636 1.00 91.12 98 ILE A O 1
ATOM 790 N N . MET A 1 99 ? 18.985 10.517 -17.121 1.00 88.19 99 MET A N 1
ATOM 791 C CA . MET A 1 99 ? 18.475 11.233 -18.290 1.00 88.19 99 MET A CA 1
ATOM 792 C C . MET A 1 99 ? 19.263 10.801 -19.527 1.00 88.19 99 MET A C 1
ATOM 794 O O . MET A 1 99 ? 20.498 10.813 -19.516 1.00 88.19 99 MET A O 1
ATOM 798 N N . ASN A 1 100 ? 18.555 10.424 -20.584 1.00 81.12 100 ASN A N 1
ATOM 799 C CA . ASN A 1 100 ? 19.154 10.124 -21.866 1.00 81.12 100 ASN A CA 1
ATOM 800 C C . ASN A 1 100 ? 19.422 11.435 -22.617 1.00 81.12 100 ASN A C 1
ATOM 802 O O . ASN A 1 100 ? 18.509 12.201 -22.915 1.00 81.12 100 ASN A O 1
ATOM 806 N N . ILE A 1 101 ? 20.697 11.709 -22.883 1.00 68.69 101 ILE A N 1
ATOM 807 C CA . ILE A 1 101 ? 21.145 12.935 -23.559 1.00 68.69 101 ILE A CA 1
ATOM 808 C C . ILE A 1 101 ? 21.012 12.788 -25.084 1.00 68.69 101 ILE A C 1
ATOM 810 O O . ILE A 1 101 ? 20.929 13.786 -25.796 1.00 68.69 101 ILE A O 1
ATOM 814 N N . ASP A 1 102 ? 20.952 11.551 -25.587 1.00 63.31 102 ASP A N 1
ATOM 815 C CA . ASP A 1 102 ? 20.870 11.247 -27.012 1.00 63.31 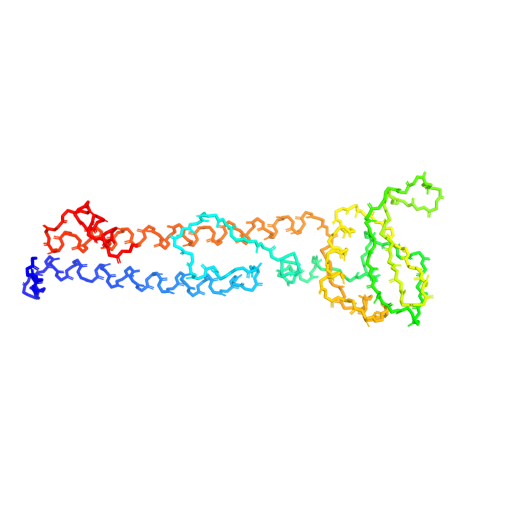102 ASP A CA 1
ATOM 816 C C . ASP A 1 102 ? 19.450 10.766 -27.359 1.00 63.31 102 ASP A C 1
ATOM 818 O O . ASP A 1 102 ? 19.137 9.576 -27.337 1.00 63.31 102 ASP A O 1
ATOM 822 N N . GLN A 1 103 ? 18.559 11.725 -27.636 1.00 60.06 103 GLN A N 1
ATOM 823 C CA . GLN A 1 103 ? 17.153 11.488 -28.011 1.00 60.06 103 GLN A CA 1
ATOM 824 C C . GLN A 1 103 ? 16.994 10.910 -29.433 1.00 60.06 103 GLN A C 1
ATOM 826 O O . GLN A 1 103 ? 15.881 10.736 -29.918 1.00 60.06 103 GLN A O 1
ATOM 831 N N . SER A 1 104 ? 18.094 10.645 -30.145 1.00 58.19 104 SER A N 1
ATOM 832 C CA . SER A 1 104 ? 18.069 10.311 -31.573 1.00 58.19 104 SER A CA 1
ATOM 833 C C . SER A 1 104 ? 17.511 8.915 -31.895 1.00 58.19 104 SER A C 1
ATOM 835 O O . SER A 1 104 ? 17.125 8.671 -33.038 1.00 58.19 104 SER A O 1
ATOM 837 N N . GLU A 1 105 ? 17.409 8.017 -30.906 1.00 57.69 105 GLU A N 1
ATOM 838 C CA . GLU A 1 105 ? 16.972 6.619 -31.092 1.00 57.69 105 GLU A CA 1
ATOM 839 C C . GLU A 1 105 ? 15.726 6.218 -30.268 1.00 57.69 105 GLU A C 1
ATOM 841 O O . GLU A 1 105 ? 15.231 5.087 -30.386 1.00 57.69 105 GLU A O 1
ATOM 846 N N . THR A 1 106 ? 15.198 7.113 -29.424 1.00 64.31 106 THR A N 1
ATOM 847 C CA . THR A 1 106 ? 14.122 6.791 -28.473 1.00 64.31 106 THR A CA 1
ATOM 848 C C . THR A 1 106 ? 13.232 7.996 -28.168 1.00 64.31 106 THR A C 1
ATOM 850 O O . THR A 1 106 ? 13.719 9.112 -28.018 1.00 64.31 106 THR A O 1
ATOM 853 N N . ASP A 1 107 ? 11.923 7.756 -28.043 1.00 72.81 107 ASP A N 1
ATOM 854 C CA . ASP A 1 107 ? 10.931 8.778 -27.667 1.00 72.81 107 ASP A CA 1
ATOM 855 C C . ASP A 1 107 ? 10.965 9.102 -26.158 1.00 72.81 107 ASP A C 1
ATOM 857 O O . ASP A 1 107 ? 10.197 9.934 -25.675 1.00 72.81 107 ASP A O 1
ATOM 861 N N . PHE A 1 108 ? 11.830 8.429 -25.390 1.00 80.94 108 PHE A N 1
ATOM 862 C CA . PHE A 1 108 ? 11.908 8.553 -23.938 1.00 80.94 108 PHE A CA 1
ATOM 863 C C . PHE A 1 108 ? 13.159 9.303 -23.479 1.00 80.94 108 PHE A C 1
ATOM 865 O O . PHE A 1 108 ? 14.279 9.037 -23.910 1.00 80.94 108 PHE A O 1
ATOM 872 N N . GLU A 1 109 ? 12.968 10.197 -22.511 1.00 85.12 109 GLU A N 1
ATOM 873 C CA . GLU A 1 109 ? 14.029 11.042 -21.952 1.00 85.12 109 GLU A CA 1
ATOM 874 C C . GLU A 1 109 ? 14.862 10.357 -20.861 1.00 85.12 109 GLU A C 1
ATOM 876 O O . GLU A 1 109 ? 15.845 10.932 -20.394 1.00 85.12 109 GLU A O 1
ATOM 881 N N . TYR A 1 110 ? 14.478 9.160 -20.411 1.00 91.88 110 TYR A N 1
ATOM 882 C CA . TYR A 1 110 ? 15.114 8.485 -19.282 1.00 91.88 110 TYR A CA 1
ATOM 883 C C . TYR A 1 110 ? 15.396 7.017 -19.571 1.00 91.88 110 TYR A C 1
ATOM 885 O O . TYR A 1 110 ? 14.632 6.344 -20.262 1.00 91.88 110 TYR A O 1
ATOM 893 N N . THR A 1 111 ? 16.474 6.524 -18.962 1.00 92.44 111 THR A N 1
ATOM 894 C CA . THR A 1 111 ? 16.940 5.145 -19.086 1.00 92.44 111 THR A CA 1
ATOM 895 C C . THR A 1 111 ? 17.299 4.580 -17.715 1.00 92.44 111 THR A C 1
ATOM 897 O O . THR A 1 111 ? 18.058 5.179 -16.952 1.00 92.44 111 THR A O 1
ATOM 900 N N . LEU A 1 112 ? 16.819 3.373 -17.431 1.00 94.00 112 LEU A N 1
ATOM 901 C CA . LEU A 1 112 ? 17.278 2.524 -16.339 1.00 94.00 112 LEU A CA 1
ATOM 902 C C . LEU A 1 112 ? 18.319 1.529 -16.864 1.00 94.00 112 LEU A C 1
ATOM 904 O O . LEU A 1 112 ? 18.096 0.850 -17.869 1.00 94.00 112 LEU A O 1
ATOM 908 N N . VAL A 1 113 ? 19.453 1.407 -16.170 1.00 93.06 113 VAL A N 1
ATOM 909 C CA . VAL A 1 113 ? 20.513 0.454 -16.533 1.00 93.06 113 VAL A CA 1
ATOM 910 C C . VAL A 1 113 ? 20.558 -0.692 -15.533 1.00 93.06 113 VAL A C 1
ATOM 912 O O . VAL A 1 113 ? 20.884 -0.512 -14.362 1.00 93.06 113 VAL A O 1
ATOM 915 N N . LEU A 1 114 ? 20.301 -1.901 -16.018 1.00 93.88 114 LEU A N 1
ATOM 916 C CA . LEU A 1 114 ? 20.400 -3.134 -15.251 1.00 93.88 114 LEU A CA 1
ATOM 917 C C . LEU A 1 114 ? 21.762 -3.782 -15.474 1.00 93.88 114 LEU A C 1
ATOM 919 O O . LEU A 1 114 ? 22.223 -3.903 -16.610 1.00 93.88 114 LEU A O 1
ATOM 923 N N . VAL A 1 115 ? 22.397 -4.251 -14.400 1.00 93.19 115 VAL A N 1
ATOM 924 C CA . VAL A 1 115 ? 23.704 -4.915 -14.460 1.00 93.19 115 VAL A CA 1
ATOM 925 C C . VAL A 1 115 ? 23.555 -6.381 -14.076 1.00 93.19 115 VAL A C 1
ATOM 927 O O . VAL A 1 115 ? 23.078 -6.714 -12.988 1.00 93.19 115 VAL A O 1
ATOM 930 N N . GLY A 1 116 ? 24.004 -7.267 -14.961 1.00 93.00 116 GLY A N 1
ATOM 931 C CA . GLY A 1 116 ? 23.950 -8.712 -14.779 1.00 93.00 116 GLY A CA 1
ATOM 932 C C . GLY A 1 116 ? 25.209 -9.300 -14.135 1.00 93.00 116 GLY A C 1
ATOM 933 O O . GLY A 1 116 ? 26.268 -8.668 -14.067 1.00 93.00 116 GLY A O 1
ATOM 934 N N . LYS A 1 117 ? 25.130 -10.561 -13.686 1.00 90.31 117 LYS A N 1
ATOM 935 C CA . LYS A 1 117 ? 26.273 -11.289 -13.086 1.00 90.31 117 LYS A CA 1
ATOM 936 C C . LYS A 1 117 ? 27.488 -11.402 -14.019 1.00 90.31 117 LYS A C 1
ATOM 938 O O . LYS A 1 117 ? 28.621 -11.342 -13.549 1.00 90.31 117 LYS A O 1
ATOM 943 N N . SER A 1 118 ? 27.261 -11.500 -15.327 1.00 86.50 118 SER A N 1
ATOM 944 C CA . SER A 1 118 ? 28.287 -11.607 -16.376 1.00 86.50 118 SER A CA 1
ATOM 945 C C . SER A 1 118 ? 28.864 -10.256 -16.830 1.00 86.50 118 SER A C 1
ATOM 947 O O . SER A 1 118 ? 29.532 -10.200 -17.858 1.00 86.50 118 SER A O 1
ATOM 949 N N . LYS A 1 119 ? 28.600 -9.163 -16.093 1.00 84.19 119 LYS A N 1
ATOM 950 C CA . LYS A 1 119 ? 28.880 -7.765 -16.490 1.00 84.19 119 LYS A CA 1
ATOM 951 C C . LYS A 1 119 ? 28.124 -7.293 -17.741 1.00 84.19 119 LYS A C 1
ATOM 953 O O . LYS A 1 119 ? 28.366 -6.182 -18.202 1.00 84.19 119 LYS A O 1
ATOM 958 N N . ARG A 1 120 ? 27.204 -8.103 -18.268 1.00 88.31 120 ARG A N 1
ATOM 959 C CA . ARG A 1 120 ? 26.264 -7.687 -19.313 1.00 88.31 120 ARG A CA 1
ATOM 960 C C . ARG A 1 120 ? 25.287 -6.664 -18.748 1.00 88.31 120 ARG A C 1
ATOM 962 O O . ARG A 1 120 ? 24.969 -6.710 -17.556 1.00 88.31 120 ARG A O 1
ATOM 969 N N . THR A 1 121 ? 24.826 -5.758 -19.596 1.00 90.56 121 THR A N 1
ATOM 970 C CA . THR A 1 121 ? 23.891 -4.703 -19.218 1.00 90.56 121 THR A CA 1
ATOM 971 C C . THR A 1 121 ? 22.647 -4.756 -20.085 1.00 90.56 121 THR A C 1
ATOM 973 O O . THR A 1 121 ? 22.733 -5.008 -21.284 1.00 90.56 121 THR A O 1
ATOM 976 N N . ILE A 1 122 ? 21.500 -4.503 -19.464 1.00 90.75 122 ILE A N 1
ATOM 977 C CA . ILE A 1 122 ? 20.231 -4.264 -20.151 1.00 90.75 122 ILE A CA 1
ATOM 978 C C . ILE A 1 122 ? 19.862 -2.812 -19.882 1.00 90.75 122 ILE A C 1
ATOM 980 O O . ILE A 1 122 ? 19.964 -2.348 -18.747 1.00 90.75 122 ILE A O 1
ATOM 984 N N . LYS A 1 123 ? 19.478 -2.085 -20.928 1.00 91.12 123 LYS A N 1
ATOM 985 C CA . LYS A 1 123 ? 18.950 -0.724 -20.816 1.00 91.12 123 LYS A CA 1
ATOM 986 C C . L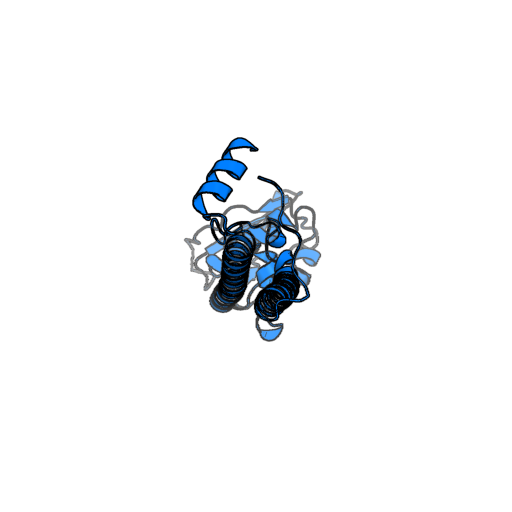YS A 1 123 ? 17.449 -0.763 -21.047 1.00 91.12 123 LYS A C 1
ATOM 988 O O . LYS A 1 123 ? 17.002 -1.465 -21.953 1.00 91.12 123 LYS A O 1
ATOM 993 N N . ILE A 1 124 ? 16.705 -0.026 -20.238 1.00 91.44 124 ILE A N 1
ATOM 994 C CA . ILE A 1 124 ? 15.258 0.115 -20.364 1.00 91.44 124 ILE A CA 1
ATOM 995 C C . ILE A 1 124 ? 14.954 1.600 -20.413 1.00 91.44 124 ILE A C 1
ATOM 997 O O . ILE A 1 124 ? 15.210 2.306 -19.442 1.00 91.44 124 ILE A O 1
ATOM 1001 N N . ASP A 1 125 ? 14.418 2.053 -21.534 1.00 91.19 125 ASP A N 1
ATOM 1002 C CA . ASP A 1 125 ? 13.956 3.425 -21.692 1.00 91.19 125 ASP A CA 1
ATOM 1003 C C . ASP A 1 125 ? 12.510 3.564 -21.231 1.00 91.19 125 ASP A C 1
ATOM 1005 O O . ASP A 1 125 ? 11.744 2.605 -21.332 1.00 91.19 125 ASP A O 1
ATOM 1009 N N . GLY A 1 126 ? 12.128 4.740 -20.740 1.00 90.31 126 GLY A N 1
ATOM 1010 C CA . GLY A 1 126 ? 10.755 4.978 -20.312 1.00 90.31 126 GLY A CA 1
ATOM 1011 C C . GLY A 1 126 ? 10.511 6.294 -19.592 1.00 90.31 126 GLY A C 1
ATOM 1012 O O . GLY A 1 126 ? 11.388 7.148 -19.469 1.00 90.31 126 GLY A O 1
ATOM 1013 N N . GLU A 1 127 ? 9.293 6.442 -19.078 1.00 90.25 127 GLU A N 1
ATOM 1014 C CA . GLU A 1 127 ? 8.935 7.549 -18.190 1.00 90.25 127 GLU A CA 1
ATOM 1015 C C . GLU A 1 127 ? 9.667 7.417 -16.843 1.00 90.25 127 GLU A C 1
ATOM 1017 O O . GLU A 1 127 ? 9.677 6.349 -16.227 1.00 90.25 127 GLU A O 1
ATOM 1022 N N . LYS A 1 128 ? 10.252 8.517 -16.349 1.00 91.19 128 LYS A N 1
ATOM 1023 C CA . LYS A 1 128 ? 11.089 8.523 -15.136 1.00 91.19 128 LYS A CA 1
ATOM 1024 C C . LYS A 1 128 ? 10.423 7.863 -13.930 1.00 91.19 128 LYS A C 1
ATOM 1026 O O . LYS A 1 128 ? 11.042 7.056 -13.246 1.00 91.19 128 LYS A O 1
ATOM 1031 N N . GLU A 1 129 ? 9.175 8.228 -13.642 1.0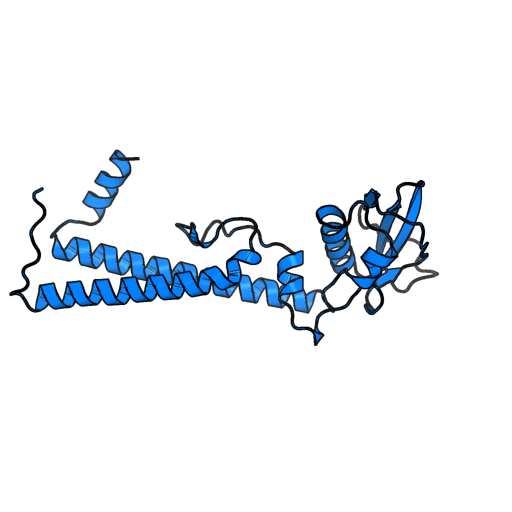0 91.19 129 GLU A N 1
ATOM 1032 C CA . GLU A 1 129 ? 8.460 7.731 -12.462 1.00 91.19 129 GLU A CA 1
ATOM 1033 C C . GLU A 1 129 ? 8.196 6.215 -12.561 1.00 91.19 129 GLU A C 1
ATOM 1035 O O . GLU A 1 129 ? 8.344 5.501 -11.570 1.00 91.19 129 GLU A O 1
ATOM 1040 N N . ILE A 1 130 ? 7.903 5.703 -13.760 1.00 91.50 130 ILE A N 1
ATOM 1041 C CA . ILE A 1 130 ? 7.711 4.267 -14.015 1.00 91.50 130 ILE A CA 1
ATOM 1042 C C . ILE A 1 130 ? 9.031 3.509 -13.899 1.00 91.50 130 ILE A C 1
ATOM 1044 O O . ILE A 1 130 ? 9.077 2.440 -13.288 1.00 91.50 130 ILE A O 1
ATOM 1048 N N . LEU A 1 131 ? 10.119 4.074 -14.430 1.00 93.56 131 LEU A N 1
ATOM 1049 C CA . LEU A 1 131 ? 11.458 3.511 -14.269 1.00 93.56 131 LEU A CA 1
ATOM 1050 C C . LEU A 1 131 ? 11.875 3.457 -12.795 1.00 93.56 131 LEU A C 1
ATOM 1052 O O . LEU A 1 131 ? 12.470 2.466 -12.386 1.00 93.56 131 LEU A O 1
ATOM 1056 N N . ASN A 1 132 ? 11.505 4.453 -11.984 1.00 92.81 132 ASN A N 1
ATOM 1057 C CA . ASN A 1 132 ? 11.754 4.432 -10.540 1.00 92.81 132 ASN A CA 1
ATOM 1058 C C . ASN A 1 132 ? 10.956 3.320 -9.834 1.00 92.81 132 ASN A C 1
ATOM 1060 O O . ASN A 1 132 ? 11.486 2.653 -8.944 1.00 92.81 132 ASN A O 1
ATOM 1064 N N . PHE A 1 133 ? 9.690 3.085 -10.214 1.00 91.62 133 PHE A N 1
ATOM 1065 C CA . PHE A 1 133 ? 8.931 1.940 -9.689 1.00 91.62 133 PHE A CA 1
ATOM 1066 C C . PHE A 1 133 ? 9.607 0.622 -10.053 1.00 91.62 133 PHE A C 1
ATOM 1068 O O . PHE A 1 133 ? 9.789 -0.240 -9.193 1.00 91.62 133 PHE A O 1
ATOM 1075 N N . LEU A 1 134 ? 10.011 0.486 -11.316 1.00 92.69 134 LEU A N 1
ATOM 1076 C CA . LEU A 1 134 ? 10.696 -0.695 -11.814 1.00 92.69 134 LEU A CA 1
ATOM 1077 C C . LEU A 1 134 ? 12.024 -0.933 -11.086 1.00 92.69 134 LEU A C 1
ATOM 1079 O O . LEU A 1 134 ? 12.276 -2.054 -10.653 1.00 92.69 134 LEU A O 1
ATOM 1083 N N . GLU A 1 135 ? 12.845 0.105 -10.918 1.00 93.44 135 GLU A N 1
ATOM 1084 C CA . GLU A 1 135 ? 14.103 0.047 -10.171 1.00 93.44 135 GLU A CA 1
ATOM 1085 C C . GLU A 1 135 ? 13.872 -0.508 -8.765 1.00 93.44 135 GLU A C 1
ATOM 1087 O O . GLU A 1 135 ? 14.499 -1.498 -8.390 1.00 93.44 135 GLU A O 1
ATOM 1092 N N . LYS A 1 136 ? 12.918 0.070 -8.026 1.00 90.19 136 LYS A N 1
ATOM 1093 C CA . LYS A 1 136 ? 12.601 -0.338 -6.655 1.00 90.19 136 LYS A CA 1
ATOM 1094 C C . LYS A 1 136 ? 12.156 -1.801 -6.572 1.00 90.19 136 LYS A C 1
ATOM 1096 O O . LYS A 1 136 ? 12.702 -2.562 -5.778 1.00 90.19 136 LYS A O 1
ATOM 1101 N N . ILE A 1 137 ? 11.216 -2.217 -7.425 1.00 90.44 137 ILE A N 1
ATOM 1102 C CA . ILE A 1 137 ? 10.710 -3.602 -7.455 1.00 90.44 137 ILE A CA 1
ATOM 1103 C C . ILE A 1 137 ? 11.836 -4.584 -7.796 1.00 90.44 137 ILE A C 1
ATOM 1105 O O . ILE A 1 137 ? 11.962 -5.640 -7.170 1.00 90.44 137 ILE A O 1
ATOM 1109 N N . LEU A 1 138 ? 12.666 -4.248 -8.788 1.00 92.50 138 LEU A N 1
ATOM 1110 C CA . LEU A 1 138 ? 13.777 -5.093 -9.215 1.00 92.50 138 LEU A CA 1
ATOM 1111 C C . LEU A 1 138 ? 14.790 -5.313 -8.090 1.00 92.50 138 LEU A C 1
ATOM 1113 O O . LEU A 1 138 ? 15.255 -6.441 -7.888 1.00 92.50 138 LEU A O 1
ATOM 1117 N N . ASP A 1 139 ? 15.127 -4.244 -7.373 1.00 89.31 139 ASP A N 1
ATOM 1118 C CA . ASP A 1 139 ? 16.135 -4.279 -6.323 1.00 89.31 139 ASP A CA 1
ATOM 1119 C C . ASP A 1 139 ? 15.661 -4.992 -5.055 1.00 89.31 139 ASP A C 1
ATOM 1121 O O . ASP A 1 139 ? 16.452 -5.708 -4.433 1.00 89.31 139 ASP A O 1
ATOM 1125 N N . GLU A 1 140 ? 14.379 -4.854 -4.713 1.00 85.62 140 GLU A N 1
ATOM 1126 C CA . GLU A 1 140 ? 13.769 -5.509 -3.554 1.00 85.62 140 GLU A CA 1
ATOM 1127 C C . GLU A 1 140 ? 13.543 -7.012 -3.801 1.00 85.62 140 GLU A C 1
ATOM 1129 O O . GLU A 1 140 ? 13.857 -7.828 -2.932 1.00 85.62 140 GLU A O 1
ATOM 1134 N N . ASN A 1 141 ? 13.076 -7.407 -4.997 1.00 88.50 141 ASN A N 1
ATOM 1135 C CA . ASN A 1 141 ? 12.482 -8.740 -5.189 1.00 88.50 141 ASN A CA 1
ATOM 1136 C C . ASN A 1 141 ? 13.099 -9.609 -6.298 1.00 88.50 141 ASN A C 1
ATOM 1138 O O . ASN A 1 141 ? 12.890 -10.827 -6.309 1.00 88.50 141 ASN A O 1
ATOM 1142 N N . TYR A 1 142 ? 13.865 -9.039 -7.234 1.00 91.62 142 TYR A N 1
ATOM 1143 C CA . TYR A 1 142 ? 14.265 -9.752 -8.461 1.00 91.62 142 TYR A CA 1
ATOM 1144 C C . TYR A 1 142 ? 15.774 -9.948 -8.633 1.00 91.62 142 TYR A C 1
ATOM 1146 O O . TYR A 1 142 ? 16.228 -10.481 -9.652 1.00 91.62 142 TYR A O 1
ATOM 1154 N N . ARG A 1 143 ? 16.593 -9.596 -7.638 1.00 92.81 143 ARG A N 1
ATOM 1155 C CA . ARG A 1 143 ? 18.031 -9.903 -7.675 1.00 92.81 143 ARG A CA 1
ATOM 1156 C C . ARG A 1 143 ? 18.263 -11.412 -7.820 1.00 92.81 143 ARG A C 1
ATOM 1158 O O . ARG A 1 143 ? 17.695 -12.233 -7.107 1.00 92.81 143 ARG A O 1
ATOM 1165 N N . GLY A 1 144 ? 19.128 -11.786 -8.759 1.00 93.25 144 GLY A N 1
ATOM 1166 C CA . GLY A 1 144 ? 19.434 -13.177 -9.093 1.00 93.25 144 GLY A CA 1
ATOM 1167 C C . GLY A 1 144 ? 18.438 -13.856 -10.036 1.00 93.25 144 GLY A C 1
ATOM 1168 O O . GLY A 1 144 ? 18.681 -15.010 -10.388 1.00 93.25 144 GLY A O 1
ATOM 1169 N N . ARG A 1 145 ? 17.373 -13.168 -10.466 1.00 93.81 145 ARG A N 1
ATOM 1170 C CA . ARG A 1 145 ? 16.396 -13.667 -11.445 1.00 93.81 145 ARG A CA 1
ATOM 1171 C C . ARG A 1 145 ? 16.890 -13.468 -12.875 1.00 93.81 145 ARG A C 1
ATOM 1173 O O . ARG A 1 145 ? 17.685 -12.562 -13.141 1.00 93.81 145 ARG A O 1
ATOM 1180 N N . SER A 1 146 ? 16.446 -14.335 -13.782 1.00 92.75 146 SER A N 1
ATOM 1181 C CA . SER A 1 146 ? 16.751 -14.204 -15.209 1.00 92.75 146 SER A CA 1
ATOM 1182 C C . SER A 1 146 ? 15.948 -13.068 -15.843 1.00 92.75 146 SER A C 1
ATOM 1184 O O . SER A 1 146 ? 14.897 -12.686 -15.325 1.00 92.75 146 SER A O 1
ATOM 1186 N N . TRP A 1 147 ? 16.417 -12.543 -16.979 1.00 91.00 147 TRP A N 1
ATOM 1187 C CA . TRP A 1 147 ? 15.663 -11.533 -17.728 1.00 91.00 147 TRP A CA 1
ATOM 1188 C C . TRP A 1 147 ? 14.262 -12.021 -18.104 1.00 91.00 147 TRP A C 1
ATOM 1190 O O . TRP A 1 147 ? 13.293 -11.305 -17.894 1.00 91.00 147 TRP A O 1
ATOM 1200 N N . ARG A 1 148 ? 14.139 -13.271 -18.556 1.00 88.81 148 ARG A N 1
ATOM 1201 C CA . ARG A 1 148 ? 12.844 -13.864 -18.903 1.00 88.81 148 ARG A CA 1
ATOM 1202 C C . ARG A 1 148 ? 11.874 -13.904 -17.721 1.00 88.81 148 ARG A C 1
ATOM 1204 O O . ARG A 1 148 ? 10.707 -13.568 -17.874 1.00 88.81 148 ARG A O 1
ATOM 1211 N N . GLU A 1 149 ? 12.354 -14.282 -16.533 1.00 90.25 149 GLU A N 1
ATOM 1212 C CA . GLU A 1 149 ? 11.523 -14.257 -15.323 1.00 90.25 149 GLU A CA 1
ATOM 1213 C C . GLU A 1 149 ? 11.087 -12.835 -14.961 1.00 90.25 149 GLU A C 1
ATOM 1215 O O . GLU A 1 149 ? 9.943 -12.633 -14.563 1.00 90.25 149 GLU A O 1
ATOM 1220 N N . ILE A 1 150 ? 11.991 -11.863 -15.099 1.00 91.00 150 ILE A N 1
ATOM 1221 C CA . ILE A 1 150 ? 11.722 -10.443 -14.858 1.00 91.00 150 ILE A CA 1
ATOM 1222 C C . ILE A 1 150 ? 10.659 -9.924 -15.833 1.00 91.00 150 ILE A C 1
ATOM 1224 O O . ILE A 1 150 ? 9.669 -9.338 -15.405 1.00 91.00 150 ILE A O 1
ATOM 1228 N N . GLU A 1 151 ? 10.831 -10.181 -17.127 1.00 88.25 151 GLU A N 1
ATOM 1229 C CA . GLU A 1 151 ? 9.952 -9.695 -18.189 1.00 88.25 151 GLU A CA 1
ATOM 1230 C C . GLU A 1 151 ? 8.522 -10.244 -18.070 1.00 88.25 151 GLU A C 1
ATOM 1232 O O . GLU A 1 151 ? 7.551 -9.510 -18.269 1.00 88.25 151 GLU A O 1
ATOM 1237 N N . GLU A 1 152 ? 8.391 -11.526 -17.719 1.00 85.44 152 GLU A N 1
ATOM 1238 C CA . GLU A 1 152 ? 7.098 -12.208 -17.620 1.00 85.44 152 GLU A CA 1
ATOM 1239 C C . GLU A 1 152 ? 6.346 -11.886 -16.319 1.00 85.44 152 GLU A C 1
ATOM 1241 O O . GLU A 1 152 ? 5.114 -11.838 -16.331 1.00 85.44 152 GLU A O 1
ATOM 1246 N N . LYS A 1 153 ? 7.057 -11.697 -15.197 1.00 89.19 153 LYS A N 1
ATOM 1247 C CA . LYS A 1 153 ? 6.436 -11.654 -13.859 1.00 89.19 153 LYS A CA 1
ATOM 1248 C C . LYS A 1 153 ? 6.356 -10.275 -13.229 1.00 89.19 153 LYS A C 1
ATOM 1250 O O . LYS A 1 153 ? 5.525 -10.093 -12.341 1.00 89.19 153 LYS A O 1
ATOM 1255 N N . ILE A 1 154 ? 7.199 -9.325 -13.635 1.00 90.56 154 ILE A N 1
ATOM 1256 C CA . ILE A 1 154 ? 7.092 -7.973 -13.091 1.00 90.56 154 ILE A CA 1
ATOM 1257 C C . ILE A 1 154 ? 5.795 -7.343 -13.568 1.00 90.56 154 ILE A C 1
ATOM 1259 O O . ILE A 1 154 ? 5.507 -7.305 -14.763 1.00 90.56 154 ILE A O 1
ATOM 1263 N N . ILE A 1 155 ? 5.054 -6.813 -12.602 1.00 91.38 155 ILE A N 1
ATOM 1264 C CA . ILE A 1 155 ? 3.850 -6.029 -12.821 1.00 91.38 155 ILE A CA 1
ATOM 1265 C C . ILE A 1 155 ? 4.176 -4.580 -12.485 1.00 91.38 155 ILE A C 1
ATOM 1267 O O . ILE A 1 155 ? 4.808 -4.282 -11.471 1.00 91.38 155 ILE A O 1
ATOM 1271 N N . LEU A 1 156 ? 3.732 -3.687 -13.355 1.00 92.62 156 LEU A N 1
ATOM 1272 C CA . LEU A 1 156 ? 3.852 -2.247 -13.242 1.00 92.62 156 LEU A CA 1
ATOM 1273 C C . LEU A 1 156 ? 2.477 -1.610 -13.435 1.00 92.62 156 LEU A C 1
ATOM 1275 O O . LEU A 1 156 ? 1.597 -2.216 -14.059 1.00 92.62 156 LEU A O 1
ATOM 1279 N N . PRO A 1 157 ? 2.281 -0.390 -12.919 1.00 92.62 157 PRO A N 1
ATOM 1280 C CA . PRO A 1 157 ? 1.094 0.368 -13.253 1.00 92.62 157 PRO A CA 1
ATOM 1281 C C . PRO A 1 157 ? 1.144 0.771 -14.735 1.00 92.62 157 PRO A C 1
ATOM 1283 O O . PRO A 1 157 ? 2.209 1.071 -15.268 1.00 92.62 157 PRO A O 1
ATOM 1286 N N . ASP A 1 158 ? -0.013 0.787 -15.394 1.00 89.75 158 ASP A N 1
ATOM 1287 C CA . ASP A 1 158 ? -0.157 1.255 -16.780 1.00 89.75 158 ASP A CA 1
ATOM 1288 C C . ASP A 1 158 ? 0.159 2.748 -16.928 1.00 89.75 158 ASP A C 1
ATOM 1290 O O . ASP A 1 158 ? 0.591 3.194 -17.984 1.00 89.75 158 ASP A O 1
ATOM 1294 N N . THR A 1 159 ? -0.076 3.521 -15.863 1.00 89.69 159 THR A N 1
ATOM 1295 C CA . THR A 1 159 ? 0.239 4.950 -15.783 1.00 89.69 159 THR A CA 1
ATOM 1296 C C . THR A 1 159 ? 0.641 5.313 -14.359 1.00 89.69 159 THR A C 1
ATOM 1298 O O . THR A 1 159 ? 0.212 4.681 -13.392 1.00 89.69 159 THR A O 1
ATOM 1301 N N . VAL A 1 160 ? 1.399 6.389 -14.170 1.00 90.62 160 VAL A N 1
ATOM 1302 C CA . VAL A 1 160 ? 1.727 6.832 -12.807 1.00 90.62 160 VAL A CA 1
ATOM 1303 C C . VAL A 1 160 ? 0.484 7.331 -12.061 1.00 90.62 160 VAL A C 1
ATOM 1305 O O . VAL A 1 160 ? 0.386 7.228 -10.837 1.00 90.62 160 VAL A O 1
ATOM 1308 N N . GLN A 1 161 ? -0.492 7.858 -12.795 1.00 92.38 161 GLN A N 1
ATOM 1309 C CA . GLN A 1 161 ? -1.748 8.356 -12.254 1.00 92.38 161 GLN A CA 1
ATOM 1310 C C . GLN A 1 161 ? -2.586 7.227 -11.646 1.00 92.38 161 GLN A C 1
ATOM 1312 O O . GLN A 1 161 ? -3.158 7.440 -10.576 1.00 92.38 161 GLN A O 1
ATOM 1317 N N . SER A 1 162 ? -2.631 6.034 -12.259 1.00 92.94 162 SER A N 1
ATOM 1318 C CA . SER A 1 162 ? -3.357 4.892 -11.678 1.00 92.94 162 SER A CA 1
ATOM 1319 C C . SER A 1 162 ? -2.743 4.470 -10.342 1.00 92.94 162 SER A C 1
ATOM 1321 O O . SER A 1 162 ? -3.465 4.317 -9.355 1.00 92.94 162 SER A O 1
ATOM 1323 N N . PHE A 1 163 ? -1.409 4.419 -10.262 1.00 93.00 163 PHE A N 1
ATOM 1324 C CA . PHE A 1 163 ? -0.702 4.190 -9.001 1.00 93.00 163 PHE A CA 1
ATOM 1325 C C . PHE A 1 163 ? -1.014 5.272 -7.957 1.00 93.00 163 PHE A C 1
ATOM 1327 O O . PHE A 1 163 ? -1.429 4.948 -6.846 1.00 93.00 163 PHE A O 1
ATOM 1334 N N . LYS A 1 164 ? -0.840 6.557 -8.304 1.00 93.56 164 LYS A N 1
ATOM 1335 C CA . LYS A 1 164 ? -1.064 7.692 -7.387 1.00 93.56 164 LYS A CA 1
ATOM 1336 C C . LYS A 1 164 ? -2.496 7.688 -6.844 1.00 93.56 164 LYS A C 1
ATOM 1338 O O . LYS A 1 164 ? -2.691 7.872 -5.646 1.00 93.56 164 LYS A O 1
ATOM 1343 N N . ARG A 1 165 ? -3.487 7.422 -7.699 1.00 95.44 165 ARG A N 1
ATOM 1344 C CA . ARG A 1 165 ? -4.893 7.314 -7.295 1.00 95.44 165 ARG A CA 1
ATOM 1345 C C . ARG A 1 165 ? -5.101 6.168 -6.309 1.00 95.44 165 ARG A C 1
ATOM 1347 O O . ARG A 1 165 ? -5.686 6.396 -5.256 1.00 95.44 165 ARG A O 1
ATOM 1354 N N . LYS A 1 166 ? -4.592 4.968 -6.613 1.00 94.25 166 LYS A N 1
ATOM 1355 C CA . LYS A 1 166 ? -4.770 3.801 -5.736 1.00 94.25 166 LYS A CA 1
ATOM 1356 C C . LYS A 1 166 ? -4.049 3.955 -4.398 1.00 94.25 166 LYS A C 1
ATOM 1358 O O . LYS A 1 166 ? -4.576 3.555 -3.365 1.00 94.25 166 LYS A O 1
ATOM 1363 N N . TYR A 1 167 ? -2.873 4.578 -4.413 1.00 93.44 167 TYR A N 1
ATOM 1364 C CA . TYR A 1 167 ? -2.138 4.945 -3.207 1.00 93.44 167 TYR A CA 1
ATOM 1365 C C . TYR A 1 167 ? -2.975 5.847 -2.294 1.00 93.44 167 TYR A C 1
ATOM 1367 O O . TYR A 1 167 ? -3.113 5.556 -1.108 1.00 93.44 167 TYR A O 1
ATOM 1375 N N . VAL A 1 168 ? -3.541 6.927 -2.846 1.00 94.00 168 VAL A N 1
ATOM 1376 C CA . VAL A 1 168 ? -4.375 7.872 -2.086 1.00 94.00 168 VAL A CA 1
ATOM 1377 C C . VAL A 1 168 ? -5.644 7.191 -1.585 1.00 94.00 168 VAL A C 1
ATOM 1379 O O . VAL A 1 168 ? -5.957 7.308 -0.412 1.00 94.00 168 VAL A O 1
ATOM 1382 N N . GLU A 1 169 ? -6.314 6.399 -2.423 1.00 94.69 169 GLU A N 1
ATOM 1383 C CA . GLU A 1 169 ? -7.508 5.637 -2.035 1.00 94.69 169 GLU A CA 1
ATOM 1384 C C . GLU A 1 169 ? -7.253 4.738 -0.815 1.00 94.69 169 GLU A C 1
ATOM 1386 O O . GLU A 1 169 ? -7.999 4.795 0.159 1.00 94.69 169 GLU A O 1
ATOM 1391 N N . ILE A 1 170 ? -6.184 3.933 -0.845 1.00 92.94 170 ILE A N 1
ATOM 1392 C CA . ILE A 1 170 ? -5.831 3.036 0.265 1.00 92.94 170 ILE A CA 1
ATOM 1393 C C . ILE A 1 170 ? -5.440 3.836 1.507 1.00 92.94 170 ILE A C 1
ATOM 1395 O O . ILE A 1 170 ? -5.865 3.496 2.612 1.00 92.94 170 ILE A O 1
ATOM 1399 N N . ARG A 1 171 ? -4.650 4.902 1.338 1.00 91.81 171 ARG A N 1
ATOM 1400 C CA . ARG A 1 171 ? -4.246 5.778 2.441 1.00 91.81 171 ARG A CA 1
ATOM 1401 C C . ARG A 1 171 ? -5.463 6.389 3.131 1.00 91.81 171 ARG A C 1
ATOM 1403 O O . ARG A 1 171 ? -5.588 6.251 4.344 1.00 91.81 171 ARG A O 1
ATOM 1410 N N . ASP A 1 172 ? -6.337 7.033 2.367 1.00 92.44 172 ASP A N 1
ATOM 1411 C CA . ASP A 1 172 ? -7.498 7.754 2.882 1.00 92.44 172 ASP A CA 1
ATOM 1412 C C . ASP A 1 172 ? -8.471 6.786 3.558 1.00 92.44 172 ASP A C 1
ATOM 1414 O O . ASP A 1 172 ? -8.977 7.079 4.638 1.00 92.44 172 ASP A O 1
ATOM 1418 N N . LYS A 1 173 ? -8.668 5.590 2.984 1.00 92.81 173 LYS A N 1
ATOM 1419 C CA . LYS A 1 173 ? -9.489 4.541 3.601 1.00 92.81 173 LYS A CA 1
ATOM 1420 C C . LYS A 1 173 ? -8.931 4.081 4.939 1.00 92.81 173 LYS A C 1
ATOM 1422 O O . LYS A 1 173 ? -9.663 4.010 5.919 1.00 92.81 173 LYS A O 1
ATOM 1427 N N . VAL A 1 174 ? -7.637 3.790 5.008 1.00 91.38 174 VAL A N 1
ATOM 1428 C CA . VAL A 1 174 ? -7.009 3.369 6.266 1.00 91.38 174 VAL A CA 1
ATOM 1429 C C . VAL A 1 174 ? -7.042 4.493 7.302 1.00 91.38 174 VAL A C 1
ATOM 1431 O O . VAL A 1 174 ? -7.329 4.226 8.467 1.00 91.38 174 VAL A O 1
ATOM 1434 N N . GLN A 1 175 ? -6.808 5.741 6.891 1.00 90.88 175 GLN A N 1
ATOM 1435 C CA . GLN A 1 175 ? -6.911 6.902 7.771 1.00 90.88 175 GLN A CA 1
ATOM 1436 C C . GLN A 1 175 ? -8.333 7.064 8.330 1.00 90.88 175 GLN A C 1
ATOM 1438 O O . GLN A 1 175 ? -8.494 7.155 9.545 1.00 90.88 175 GLN A O 1
ATOM 1443 N N . GLU A 1 176 ? -9.355 7.007 7.475 1.00 92.75 176 GLU A N 1
ATOM 1444 C CA . GLU A 1 176 ? -10.769 7.067 7.868 1.00 92.75 176 GLU A CA 1
ATOM 1445 C C . GLU A 1 176 ? -11.113 5.985 8.906 1.00 92.75 176 GLU A C 1
ATOM 1447 O O . GLU A 1 176 ? -11.756 6.259 9.923 1.00 92.75 176 GLU A O 1
ATOM 1452 N N . VAL A 1 177 ? -10.661 4.746 8.690 1.00 92.69 177 VAL A N 1
ATOM 1453 C CA . VAL A 1 177 ? -10.918 3.647 9.630 1.00 92.69 177 VAL A CA 1
ATOM 1454 C C . VAL A 1 177 ? -10.213 3.888 10.970 1.00 92.69 177 VAL A C 1
ATOM 1456 O O 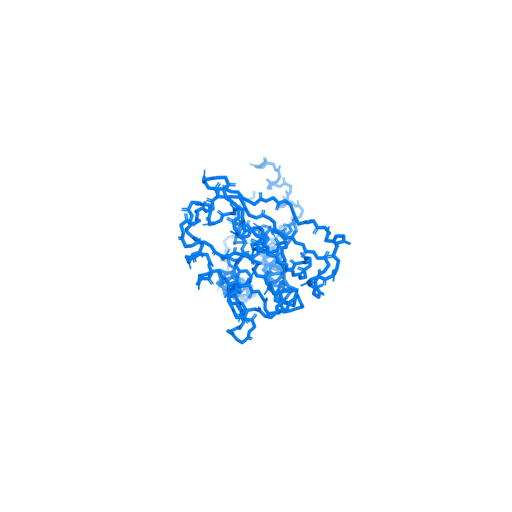. VAL A 1 177 ? -10.827 3.682 12.018 1.00 92.69 177 VAL A O 1
ATOM 1459 N N . LEU A 1 178 ? -8.958 4.354 10.973 1.00 90.62 178 LEU A N 1
ATOM 1460 C CA . LEU A 1 178 ? -8.220 4.658 12.207 1.00 90.62 178 LEU A CA 1
ATOM 1461 C C . LEU A 1 178 ? -8.867 5.800 13.000 1.00 90.62 178 LEU A C 1
ATOM 1463 O O . LEU A 1 178 ? -9.040 5.671 14.213 1.00 90.62 178 LEU A O 1
ATOM 1467 N N . GLU A 1 179 ? -9.280 6.875 12.329 1.00 91.69 179 GLU A N 1
ATOM 1468 C CA . GLU A 1 179 ? -9.995 7.998 12.949 1.00 91.69 179 GLU A CA 1
ATOM 1469 C C . GLU A 1 179 ? -11.312 7.534 13.589 1.00 91.69 179 GLU A C 1
ATOM 1471 O O . GLU A 1 179 ? -11.622 7.896 14.728 1.00 91.69 179 GLU A O 1
ATOM 1476 N N . ASN A 1 180 ? -12.061 6.663 12.907 1.00 93.50 180 ASN A N 1
ATOM 1477 C CA . ASN A 1 180 ? -13.287 6.082 13.452 1.00 93.50 180 ASN A CA 1
ATOM 1478 C C . ASN A 1 180 ? -13.017 5.182 14.665 1.00 93.50 180 ASN A C 1
ATOM 1480 O O . ASN A 1 180 ? -13.730 5.278 15.666 1.00 93.50 180 ASN A O 1
ATOM 1484 N N . VAL A 1 181 ? -11.979 4.339 14.619 1.00 91.44 181 VAL A N 1
ATOM 1485 C CA . VAL A 1 181 ? -11.576 3.510 15.768 1.00 91.44 181 VAL A CA 1
ATOM 1486 C C . VAL A 1 181 ? -11.245 4.389 16.973 1.00 91.44 181 VAL A C 1
ATOM 1488 O O . VAL A 1 181 ? -11.745 4.129 18.068 1.00 91.44 181 VAL A O 1
ATOM 1491 N N . GLN A 1 182 ? -10.457 5.448 16.782 1.00 90.44 182 GLN A N 1
ATOM 1492 C CA . GLN A 1 182 ? -10.109 6.376 17.857 1.00 90.44 182 GLN A CA 1
ATOM 1493 C C . GLN A 1 182 ? -11.323 7.102 18.424 1.00 90.44 182 GLN A C 1
ATOM 1495 O O . GLN A 1 182 ? -11.462 7.211 19.642 1.00 90.44 182 GLN A O 1
ATOM 1500 N N . LYS A 1 183 ? -12.221 7.569 17.554 1.00 93.19 183 LYS A N 1
ATOM 1501 C CA . LYS A 1 183 ? -13.469 8.203 17.971 1.00 93.19 183 LYS A CA 1
ATOM 1502 C C . LYS A 1 183 ? -14.282 7.271 18.871 1.00 93.19 183 LYS A C 1
ATOM 1504 O O . LYS A 1 183 ? -14.656 7.666 19.974 1.00 93.19 183 LYS A O 1
ATOM 1509 N N . PHE A 1 184 ? -14.521 6.031 18.442 1.00 93.75 184 PHE A N 1
ATOM 1510 C CA . PHE A 1 184 ? -15.291 5.075 19.241 1.00 93.75 184 PHE A CA 1
ATOM 1511 C C . PHE A 1 184 ? -14.585 4.686 20.540 1.00 93.75 184 PHE A C 1
ATOM 1513 O O . PHE A 1 184 ? -15.258 4.527 21.557 1.00 93.75 184 PHE A O 1
ATOM 1520 N N . GLN A 1 185 ? -13.254 4.587 20.536 1.00 91.00 185 GLN A N 1
ATOM 1521 C CA . GLN A 1 185 ? -12.482 4.376 21.759 1.00 91.00 185 GLN A CA 1
ATOM 1522 C C . GLN A 1 185 ? -12.682 5.540 22.739 1.00 91.00 185 GLN A C 1
ATOM 1524 O O . GLN A 1 185 ? -13.007 5.309 23.900 1.00 91.00 185 GLN A O 1
ATOM 1529 N N . GLY A 1 186 ? -12.603 6.786 22.262 1.00 90.81 186 GLY A N 1
ATOM 1530 C CA . GLY A 1 186 ? -12.849 7.972 23.081 1.00 90.81 186 GLY A CA 1
ATOM 1531 C C . GLY A 1 186 ? -14.263 8.018 23.672 1.00 90.81 186 GLY A C 1
ATOM 1532 O O . GLY A 1 186 ? -14.426 8.360 24.843 1.00 90.81 186 GLY A O 1
ATOM 1533 N N . GLU A 1 187 ? -15.277 7.619 22.899 1.00 93.06 187 GLU A N 1
ATOM 1534 C CA . GLU A 1 187 ? -16.662 7.513 23.378 1.00 93.06 187 GLU A CA 1
ATOM 1535 C C . GLU A 1 187 ? -16.840 6.408 24.439 1.00 93.06 187 GLU A C 1
ATOM 1537 O O . GLU A 1 187 ? -17.601 6.584 25.400 1.00 93.06 187 GLU A O 1
ATOM 1542 N N . ILE A 1 188 ? -16.143 5.273 24.293 1.00 91.25 188 ILE A N 1
ATOM 1543 C CA . ILE A 1 188 ? -16.106 4.214 25.314 1.00 91.25 188 ILE A CA 1
ATOM 1544 C C . ILE A 1 188 ? -15.472 4.758 26.592 1.00 91.25 188 ILE A C 1
ATOM 1546 O O . ILE A 1 188 ? -16.083 4.643 27.655 1.00 91.25 188 ILE A O 1
ATOM 1550 N N . ASP A 1 189 ? -14.302 5.389 26.492 1.00 89.12 189 ASP A N 1
ATOM 1551 C CA . ASP A 1 189 ? -13.567 5.916 27.643 1.00 89.12 189 ASP A CA 1
ATOM 1552 C C . ASP A 1 189 ? -14.415 6.928 28.427 1.00 89.12 189 ASP A C 1
ATOM 1554 O O . ASP A 1 189 ? -14.498 6.861 29.654 1.00 89.12 189 ASP A O 1
ATOM 1558 N N . GLU A 1 190 ? -15.119 7.829 27.732 1.00 90.38 190 GLU A N 1
ATOM 1559 C CA . GLU A 1 190 ? -16.051 8.775 28.355 1.00 90.38 190 GLU A CA 1
ATOM 1560 C C . GLU A 1 190 ? -17.223 8.084 29.054 1.00 90.38 190 GLU A C 1
ATOM 1562 O O . GLU A 1 190 ? -17.631 8.495 30.143 1.00 90.38 190 GLU A O 1
ATOM 1567 N N . THR A 1 191 ? -17.780 7.041 28.438 1.00 89.56 191 THR A N 1
ATOM 1568 C CA . THR A 1 191 ? -18.898 6.288 29.019 1.00 89.56 191 THR A CA 1
ATOM 1569 C C . THR A 1 191 ? -18.450 5.526 30.267 1.00 89.56 191 THR A C 1
ATOM 1571 O O . THR A 1 191 ? -19.149 5.541 31.279 1.00 89.56 191 THR A O 1
ATOM 1574 N N . VAL A 1 192 ? -17.260 4.924 30.235 1.00 87.31 192 VAL A N 1
ATOM 1575 C CA . VAL A 1 192 ? -16.649 4.241 31.383 1.00 87.31 192 VAL A CA 1
ATOM 1576 C C . VAL A 1 192 ? -16.368 5.233 32.515 1.00 87.31 192 VAL A C 1
ATOM 1578 O O . VAL A 1 192 ? -16.755 4.976 33.653 1.00 87.31 192 VAL A O 1
ATOM 1581 N N . CYS A 1 193 ? -15.781 6.396 32.218 1.00 86.62 193 CYS A N 1
ATOM 1582 C CA . CYS A 1 193 ? -15.548 7.447 33.215 1.00 86.62 193 CYS A CA 1
ATOM 1583 C C . CYS A 1 193 ? -16.853 7.875 33.906 1.00 86.62 193 CYS A C 1
ATOM 1585 O O . CYS A 1 193 ? -16.909 7.937 35.135 1.00 86.62 193 CYS A O 1
ATOM 1587 N N . LYS A 1 194 ? -17.931 8.083 33.133 1.00 86.88 194 LYS A N 1
ATOM 1588 C CA . LYS A 1 194 ? -19.265 8.417 33.666 1.00 86.88 194 LYS A CA 1
ATOM 1589 C C . LYS A 1 194 ? -19.829 7.316 34.565 1.00 86.88 194 LYS A C 1
ATOM 1591 O O . LYS A 1 194 ? -20.334 7.631 35.638 1.00 86.88 194 LYS A O 1
ATOM 1596 N N . LEU A 1 195 ? -19.719 6.048 34.160 1.00 84.44 195 LEU A N 1
ATOM 1597 C CA . LEU A 1 195 ? -20.198 4.899 34.943 1.00 84.44 195 LEU A CA 1
ATOM 1598 C C . LEU A 1 195 ? -19.510 4.787 36.308 1.00 84.44 195 LEU A C 1
ATOM 1600 O O . LEU A 1 195 ? -20.155 4.467 37.306 1.00 84.44 195 LEU A O 1
ATOM 1604 N N . TYR A 1 196 ? -18.209 5.069 36.362 1.00 82.06 196 TYR A N 1
ATOM 1605 C CA . TYR A 1 196 ? -17.434 4.986 37.600 1.00 82.06 196 TYR A CA 1
ATOM 1606 C C . TYR A 1 196 ? -17.349 6.308 38.374 1.00 82.06 196 TYR A C 1
ATOM 1608 O O . TYR A 1 196 ? -16.806 6.319 39.478 1.00 82.06 196 TYR A O 1
ATOM 1616 N N . GLY A 1 197 ? -17.897 7.401 37.833 1.00 81.88 197 GLY A N 1
ATOM 1617 C CA . GLY A 1 197 ? -17.822 8.732 38.437 1.00 81.88 197 GLY A CA 1
ATOM 1618 C C . GLY A 1 197 ? -16.391 9.265 38.547 1.00 81.88 197 GLY A C 1
ATOM 1619 O O . GLY A 1 197 ? -16.079 9.948 39.518 1.00 81.88 197 GLY A O 1
ATOM 1620 N N . ILE A 1 198 ? -15.523 8.910 37.595 1.00 83.56 198 ILE A N 1
ATOM 1621 C CA . ILE A 1 198 ? -14.104 9.292 37.567 1.00 83.56 198 ILE A CA 1
ATOM 1622 C C . ILE A 1 198 ? -13.905 10.375 36.504 1.00 83.56 198 ILE A C 1
ATOM 1624 O O . ILE A 1 198 ? -14.478 10.289 35.415 1.00 83.56 198 ILE A O 1
ATOM 1628 N N . GLU A 1 199 ? -13.080 11.382 36.789 1.00 79.81 199 GLU A N 1
ATOM 1629 C CA . GLU A 1 199 ? -12.686 12.367 35.780 1.00 79.81 199 GLU A CA 1
ATOM 1630 C C . GLU A 1 199 ? -11.606 11.799 34.847 1.00 79.81 199 GLU A C 1
ATOM 1632 O O . GLU A 1 199 ? -10.664 11.130 35.275 1.00 79.81 199 GLU A O 1
ATOM 1637 N N . LYS A 1 200 ? -11.715 12.084 33.544 1.00 72.44 200 LYS A N 1
ATOM 1638 C CA . LYS A 1 200 ? -10.811 11.547 32.508 1.00 72.44 200 LYS A CA 1
ATOM 1639 C C . LYS A 1 200 ? -9.335 11.888 32.779 1.00 72.44 200 LYS A C 1
ATOM 1641 O O . LYS A 1 200 ? -8.449 11.080 32.503 1.00 72.44 200 LYS A O 1
ATOM 1646 N N . ASP A 1 201 ? -9.077 13.045 33.383 1.00 75.31 201 ASP A N 1
ATOM 1647 C CA . ASP A 1 201 ? -7.729 13.503 33.731 1.00 75.31 201 ASP A CA 1
ATOM 1648 C C . ASP A 1 201 ? -7.097 12.670 34.856 1.00 75.31 201 ASP A C 1
ATOM 1650 O O . ASP A 1 201 ? -5.899 12.382 34.812 1.00 75.31 201 ASP A O 1
ATOM 1654 N N . GLU A 1 202 ? -7.890 12.191 35.819 1.00 70.75 202 GLU A N 1
ATOM 1655 C CA . GLU A 1 202 ? -7.400 11.302 36.880 1.00 70.75 202 GLU A CA 1
ATOM 1656 C C . GLU A 1 202 ? -6.966 9.942 36.316 1.00 70.75 202 GLU A C 1
ATOM 1658 O O . GLU A 1 202 ? -5.957 9.378 36.750 1.00 70.75 202 GLU A O 1
ATOM 1663 N N . VAL A 1 203 ? -7.682 9.443 35.302 1.00 68.88 203 VAL A N 1
ATOM 1664 C CA . VAL A 1 203 ? -7.342 8.202 34.589 1.00 68.88 203 VAL A CA 1
ATOM 1665 C C . VAL A 1 203 ? -6.037 8.364 33.804 1.00 68.88 203 VAL A C 1
ATOM 1667 O O . VAL A 1 203 ? -5.136 7.535 33.934 1.00 68.88 203 VAL A O 1
ATOM 1670 N N . ASN A 1 204 ? -5.881 9.461 33.059 1.00 70.38 204 ASN A N 1
ATOM 1671 C CA . ASN A 1 204 ? -4.666 9.742 32.285 1.00 70.38 204 ASN A CA 1
ATOM 1672 C C . ASN A 1 204 ? -3.422 9.899 33.183 1.00 70.38 204 ASN A C 1
ATOM 1674 O O . ASN A 1 204 ? -2.337 9.397 32.868 1.00 70.38 204 ASN A O 1
ATOM 1678 N N . VAL A 1 205 ? -3.571 10.543 34.346 1.00 69.56 205 VAL A N 1
ATOM 1679 C CA . VAL A 1 205 ? -2.497 10.678 35.346 1.00 69.56 205 VAL A CA 1
ATOM 1680 C C . VAL A 1 205 ? -2.151 9.332 35.993 1.00 69.56 205 VAL A C 1
ATOM 1682 O O . VAL A 1 205 ? -0.993 9.091 36.331 1.00 69.56 205 VAL A O 1
ATOM 1685 N N . ALA A 1 206 ? -3.125 8.440 36.178 1.00 65.56 206 ALA A N 1
ATOM 1686 C CA . ALA A 1 206 ? -2.870 7.101 36.702 1.00 65.56 206 ALA A CA 1
ATOM 1687 C C . ALA A 1 206 ? -2.141 6.211 35.681 1.00 65.56 206 ALA A C 1
ATOM 1689 O O . ALA A 1 206 ? -1.186 5.530 36.049 1.00 65.56 206 ALA A O 1
ATOM 1690 N N . ILE A 1 207 ? -2.542 6.255 34.406 1.00 65.44 207 ILE A N 1
ATOM 1691 C CA . ILE A 1 207 ? -1.906 5.486 33.325 1.00 65.44 207 ILE A CA 1
ATOM 1692 C C . ILE A 1 207 ? -0.460 5.950 33.097 1.00 65.44 207 ILE A C 1
ATOM 1694 O O . ILE A 1 207 ? 0.438 5.117 33.039 1.00 65.44 207 ILE A O 1
ATOM 1698 N N . SER A 1 208 ? -0.204 7.262 33.068 1.00 64.94 208 SER A N 1
ATOM 1699 C CA . SER A 1 208 ? 1.153 7.821 32.892 1.00 64.94 208 SER A CA 1
ATOM 1700 C C . SER A 1 208 ? 2.111 7.583 34.067 1.00 64.94 208 SER A C 1
ATOM 1702 O O . SER A 1 208 ? 3.300 7.853 33.954 1.00 64.94 208 SER A O 1
ATOM 1704 N N . LYS A 1 209 ? 1.617 7.093 35.211 1.00 63.03 209 LYS A N 1
ATOM 1705 C CA . LYS A 1 209 ? 2.453 6.641 36.337 1.00 63.03 209 LYS A CA 1
ATOM 1706 C C . LYS A 1 209 ? 2.782 5.147 36.278 1.00 63.03 209 LYS A C 1
ATOM 1708 O O . LYS A 1 209 ? 3.598 4.687 37.074 1.00 63.03 209 LYS A O 1
ATOM 1713 N N . LEU A 1 210 ? 2.110 4.391 35.410 1.00 50.75 210 LEU A N 1
ATOM 1714 C CA . LEU A 1 210 ? 2.262 2.940 35.270 1.00 50.75 210 LEU A CA 1
ATOM 1715 C C . LEU A 1 210 ? 3.184 2.537 34.109 1.00 50.75 210 LEU A C 1
ATOM 1717 O O . LEU A 1 210 ? 3.635 1.392 34.087 1.00 50.75 210 LEU A O 1
ATOM 1721 N N . PHE A 1 211 ? 3.472 3.460 33.191 1.00 46.50 211 PHE A N 1
ATOM 1722 C CA . PHE A 1 211 ? 4.342 3.291 32.024 1.00 46.50 211 PHE A CA 1
ATOM 1723 C C . PHE A 1 211 ? 5.362 4.427 31.965 1.00 46.50 211 PHE A C 1
ATOM 1725 O O . PHE A 1 211 ? 6.488 4.167 31.488 1.00 46.50 211 PHE A O 1
#

Organism: NCBI:txid2608793

Sequence (211 aa):
MPIKPIDFGDSAEIGMYKSIIDRVQTIVDLKRELSTYQECFQEPILKLESPEPFPTISTEKIIGALDESEKRNLRTSSQLKPIYADDSFVLRRTNEVIMNIDQSETDFEYTLVLVGKSKRTIKIDGEKEILNFLEKILDENYRGRSWREIEEKIILPDTVQSFKRKYVEIRDKVQEVLENVQKFQGEIDETVCKLYGIEKDEVNVAISKLF

Radius of gyration: 26.23 Å; chains: 1; bounding box: 61×29×77 Å